Protein AF-A0A6L4ZBG7-F1 (afdb_monomer_lite)

Radius of gyration: 35.35 Å; chains: 1; bounding box: 65×70×103 Å

Secondary structure (DSSP, 8-state):
-PPPSS--GGGTHHHHHHHHHHTTTT-----SSPEEEEE--PPBTTS---HHHHHHHHHHHHHHHHHHHTT-EEEEE-EEB--HHHHHHHHHHHHHHTT--GGGS-HHHHHHHHHHHHHHHHHHHHHHHHHTT----GGG-EETTSHHHHHHHHHHHHHHHHTT---------EEETTTTEEE-GGG---------------PPPPTTSPPP-----SS--S-HHHHHHHHHHHHHHHHS--HHHHHHHHHHTTTTTSS-EEEEEEETTEEEEEEEGGGTEEEEEES-----HHHHHHHHHHHHHHHHTT-EEEEEEHHHHHH-HHHHHHHHHHHHHTSPPTT-

Sequence (344 aa):
MEIPSKYNPAEVEDKWYKYWMENKYFHSTPDEREPYTIVIPPPNVTGVLHMGHMLNNTIQDILVRRARMTGKNACWVPGTDHASIATEAKVVDKLRKAGIDKYDLSREDFLKHVWEWTDKHGGIILEQLKKLGASCDWDRTAFTMDEPRSKSVIKVFVDLYTKGLVYRGVRMVNWDPAAKTALSDEEVVYREVKSKLYYLKYKLAPSDSPEGEEKKPRYQTARKSEYELLKKNAKELRRFSTEAESALWEMLRSNKLGEKFRRQHILNNIIVDFVCLSKSLVIEVDGGYHNKPEIQELDNLKTNILNELGYKVIRVTNDEVLANTDGVIETIKGALLNSPPPGE

Foldseek 3Di:
DDDDPDDDCVVPLVVVLVVCVVVVVLAFDDDDFAADEDEQPAAELQAADDPVSLVSQVVVQVVQVVCVVVGHRRAYAYEHELNPPSLLVSLQVVCVVVVHHPVVDDPVRSVVSSVVSSVVSRVNHVVVCSSSVRSHNVVRYDYCPDDVNVVVVVVVVVVCVVVVNDDDDDDDFDADPVSRDTDDPVVDDDDDDDDDDDDDDDDDDDPPPPPPDPVPPPDDFEPPVLCVVCVVVLVVCVVDPDPLLVLLCVVQCVCPLVFHKDAQDDGYNDTAGIDGQFQLEGEHEDADPPPDVVVVVVVVVVCVVSVVQQHDYDYDYSCCSVVPVPVVVVVVSVSSVVGDGPPD

Structure (mmCIF, N/CA/C/O backbone):
data_AF-A0A6L4ZBG7-F1
#
_entry.id   AF-A0A6L4ZBG7-F1
#
loop_
_atom_site.group_PDB
_atom_site.id
_atom_site.type_symbol
_atom_site.label_atom_id
_atom_site.label_alt_id
_atom_site.label_comp_id
_atom_site.label_asym_id
_atom_site.label_entity_id
_atom_site.label_seq_id
_atom_site.pdbx_PDB_ins_code
_atom_site.Cartn_x
_atom_site.Cartn_y
_atom_site.Cartn_z
_atom_site.occupancy
_atom_site.B_iso_or_equiv
_atom_site.auth_seq_id
_atom_site.auth_comp_id
_atom_site.auth_asym_id
_atom_site.auth_atom_id
_atom_site.pdbx_PDB_model_num
ATOM 1 N N . MET A 1 1 ? -27.952 8.825 46.463 1.00 61.47 1 MET A N 1
ATOM 2 C CA . MET A 1 1 ? -26.822 9.361 45.676 1.00 61.47 1 MET A CA 1
ATOM 3 C C . MET A 1 1 ? -27.119 10.820 45.417 1.00 61.47 1 MET A C 1
ATOM 5 O O . MET A 1 1 ? -28.143 11.100 44.809 1.00 61.47 1 MET A O 1
ATOM 9 N N . GLU A 1 2 ? -26.288 11.727 45.921 1.00 72.19 2 GLU A N 1
ATOM 10 C CA . GLU A 1 2 ? -26.329 13.132 45.508 1.00 72.19 2 GLU A CA 1
ATOM 11 C C . GLU A 1 2 ? -25.771 13.225 44.084 1.00 72.19 2 GLU A C 1
ATOM 13 O O . GLU A 1 2 ? -24.681 12.721 43.814 1.00 72.19 2 GLU A O 1
ATOM 18 N N . ILE A 1 3 ? -26.547 13.792 43.160 1.00 83.75 3 ILE A N 1
ATOM 19 C CA . ILE A 1 3 ? -26.134 13.979 41.766 1.00 83.75 3 ILE A CA 1
ATOM 20 C C . ILE A 1 3 ? -25.524 15.384 41.661 1.00 83.75 3 ILE A C 1
ATOM 22 O O . ILE A 1 3 ? -26.230 16.353 41.947 1.00 83.75 3 ILE A O 1
ATOM 26 N N . PRO A 1 4 ? -24.244 15.527 41.267 1.00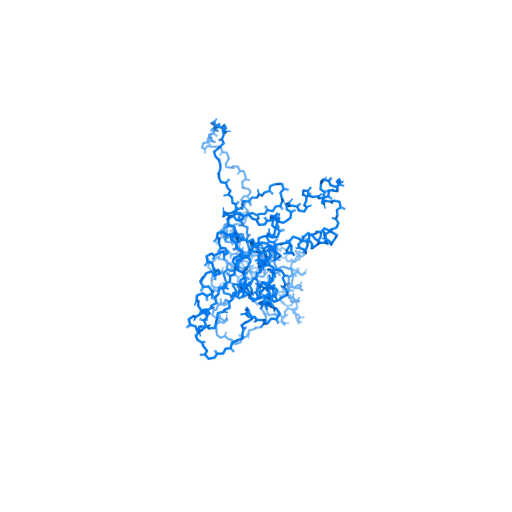 87.38 4 PRO A N 1
ATOM 27 C CA . PRO A 1 4 ? -23.615 16.834 41.106 1.00 87.38 4 PRO A CA 1
ATOM 28 C C . PRO A 1 4 ? -24.376 17.714 40.109 1.00 87.38 4 PRO A C 1
ATOM 30 O O . PRO A 1 4 ? -24.840 17.238 39.075 1.00 87.38 4 PRO A O 1
ATOM 33 N N . SER A 1 5 ? -24.444 19.022 40.370 1.00 91.88 5 SER A N 1
ATOM 34 C CA . SER A 1 5 ? -25.099 19.981 39.465 1.00 91.88 5 SER A CA 1
ATOM 35 C C . SER A 1 5 ? -24.326 20.229 38.162 1.00 91.88 5 SER A C 1
ATOM 37 O O . SER A 1 5 ? -24.885 20.778 37.214 1.00 91.88 5 SER A O 1
ATOM 39 N N . LYS A 1 6 ? -23.049 19.824 38.094 1.00 92.62 6 LYS A N 1
ATOM 40 C CA . LYS A 1 6 ? -22.199 19.903 36.898 1.00 92.62 6 LYS A CA 1
ATOM 41 C C . LYS A 1 6 ? -21.603 18.537 36.581 1.00 92.62 6 LYS A C 1
ATOM 43 O O . LYS A 1 6 ? -21.035 17.888 37.454 1.00 92.62 6 LYS A O 1
ATOM 48 N N . TYR A 1 7 ? -21.701 18.132 35.319 1.00 93.31 7 TYR A N 1
ATOM 49 C CA . TYR A 1 7 ? -21.066 16.918 34.818 1.00 93.31 7 TYR A CA 1
ATOM 50 C C . TYR A 1 7 ? -19.573 17.158 34.561 1.00 93.31 7 TYR A C 1
ATOM 52 O O . TYR A 1 7 ? -19.218 18.114 33.871 1.00 93.31 7 TYR A O 1
ATOM 60 N N . ASN A 1 8 ? -18.714 16.284 35.094 1.00 91.75 8 ASN A N 1
ATOM 61 C CA . ASN A 1 8 ? -17.285 16.253 34.793 1.00 91.75 8 ASN A CA 1
ATOM 62 C C . ASN A 1 8 ? -16.944 14.972 34.000 1.00 91.75 8 ASN A C 1
ATOM 64 O O . ASN A 1 8 ? -16.859 13.899 34.603 1.00 91.75 8 ASN A O 1
ATOM 68 N N . PRO A 1 9 ? -16.738 15.049 32.670 1.00 93.12 9 PRO A N 1
ATOM 69 C CA . PRO A 1 9 ? -16.420 13.876 31.854 1.00 93.12 9 PRO A CA 1
ATOM 70 C C . PRO A 1 9 ? -15.126 13.174 32.285 1.00 93.12 9 PRO A C 1
ATOM 72 O O . PRO A 1 9 ? -15.077 11.946 32.312 1.00 93.12 9 PRO A O 1
ATOM 75 N N . ALA A 1 10 ? -14.112 13.937 32.713 1.00 90.12 10 ALA A N 1
ATOM 76 C CA . ALA A 1 10 ? -12.800 13.404 33.089 1.00 90.12 10 ALA A CA 1
ATOM 77 C C . ALA A 1 10 ? -12.852 12.412 34.267 1.00 90.12 10 ALA A C 1
ATOM 79 O O . ALA A 1 10 ? -12.024 11.511 34.347 1.00 90.12 10 ALA A O 1
ATOM 80 N N . GLU A 1 11 ? -13.837 12.535 35.158 1.00 87.69 11 GLU A N 1
ATOM 81 C CA . GLU A 1 11 ? -14.029 11.611 36.286 1.00 87.69 11 GLU A CA 1
ATOM 82 C C . GLU A 1 11 ? -14.797 10.334 35.898 1.00 87.69 11 GLU A C 1
ATOM 84 O O . GLU A 1 11 ? -14.841 9.364 36.659 1.00 87.69 11 GLU A O 1
ATOM 89 N N . VAL A 1 12 ? -15.431 10.326 34.723 1.00 92.69 12 VAL A N 1
ATOM 90 C CA . VAL A 1 12 ? -16.416 9.316 34.321 1.00 92.69 12 VAL A CA 1
ATOM 91 C C . VAL A 1 12 ? -15.910 8.462 33.160 1.00 92.69 12 VAL A C 1
ATOM 93 O O . VAL A 1 12 ? -16.050 7.240 33.206 1.00 92.69 12 VAL A O 1
ATOM 96 N N . GLU A 1 13 ? -15.297 9.071 32.147 1.00 94.94 13 GLU A N 1
ATOM 97 C CA . GLU A 1 13 ? -14.862 8.403 30.912 1.00 94.94 13 GLU A CA 1
ATOM 98 C C . GLU A 1 13 ? -13.852 7.278 31.178 1.00 94.94 13 GLU A C 1
ATOM 100 O O . GLU A 1 13 ? -14.101 6.127 30.814 1.00 94.94 13 GLU A O 1
ATOM 105 N N . ASP A 1 14 ? -12.758 7.576 31.888 1.00 92.44 14 ASP A N 1
ATOM 106 C CA . ASP A 1 14 ? -11.691 6.599 32.155 1.00 92.44 14 ASP A CA 1
ATOM 107 C C . ASP A 1 14 ? -12.182 5.440 33.027 1.00 92.44 14 ASP A C 1
ATOM 109 O O . ASP A 1 14 ? -11.824 4.280 32.803 1.00 92.44 14 ASP A O 1
ATOM 113 N N . LYS A 1 15 ? -13.062 5.740 33.989 1.00 94.75 15 LYS A N 1
ATOM 114 C CA . LYS A 1 15 ? -13.693 4.739 34.852 1.00 94.75 15 LYS A CA 1
ATOM 115 C C . LYS A 1 15 ? -14.511 3.740 34.032 1.00 94.75 15 LYS A C 1
ATOM 117 O O . LYS A 1 15 ? -14.342 2.532 34.201 1.00 94.75 15 LYS A O 1
ATOM 122 N N . TRP A 1 16 ? -15.409 4.223 33.170 1.00 95.31 16 TRP A N 1
ATOM 123 C CA . TRP A 1 16 ? -16.275 3.347 32.375 1.00 95.31 16 TRP A CA 1
ATOM 124 C C . TRP A 1 16 ? -15.506 2.580 31.317 1.00 95.31 16 TRP A C 1
ATOM 126 O O . TRP A 1 16 ? -15.761 1.391 31.133 1.00 95.31 16 TRP A O 1
ATOM 136 N N . TYR A 1 17 ? -14.549 3.228 30.657 1.00 95.75 17 TYR A N 1
ATOM 137 C CA . TYR A 1 17 ? -13.766 2.560 29.633 1.00 95.75 17 TYR A CA 1
ATOM 138 C C . TYR A 1 17 ? -12.944 1.411 30.220 1.00 95.75 17 TYR A C 1
ATOM 140 O O . TYR A 1 17 ? -12.985 0.295 29.701 1.00 95.75 17 TYR A O 1
ATOM 148 N N . LYS A 1 18 ? -12.288 1.644 31.365 1.00 95.38 18 LYS A N 1
ATOM 149 C CA . LYS A 1 18 ? -11.593 0.593 32.115 1.00 95.38 18 LYS A CA 1
ATOM 150 C C . LYS A 1 18 ? -12.535 -0.557 32.484 1.00 95.38 18 LYS A C 1
ATOM 152 O O . LYS A 1 18 ? -12.211 -1.709 32.215 1.00 95.38 18 LYS A O 1
ATOM 157 N N . TYR A 1 19 ? -13.722 -0.248 33.007 1.00 96.94 19 TYR A N 1
ATOM 158 C CA . TYR A 1 19 ? -14.730 -1.257 33.340 1.00 96.94 19 TYR A CA 1
ATOM 159 C C . TYR A 1 19 ? -15.157 -2.095 32.119 1.00 96.94 19 TYR A C 1
ATOM 161 O O . TYR A 1 19 ? -15.221 -3.321 32.209 1.00 96.94 19 TYR A O 1
ATOM 169 N N . TRP A 1 20 ? -15.411 -1.477 30.961 1.00 96.56 20 TRP A N 1
ATOM 170 C CA . TRP A 1 20 ? -15.787 -2.203 29.740 1.00 96.56 20 TRP A CA 1
ATOM 171 C C . TRP A 1 20 ? -14.677 -3.126 29.230 1.00 96.56 20 TRP A C 1
ATOM 173 O O . TRP A 1 20 ? -14.966 -4.236 28.778 1.00 96.56 20 TRP A O 1
ATOM 183 N N . MET A 1 21 ? -13.421 -2.684 29.330 1.00 95.06 21 MET A N 1
ATOM 184 C CA . MET A 1 21 ? -12.246 -3.472 28.955 1.00 95.06 21 MET A CA 1
ATOM 185 C C . MET A 1 21 ? -12.039 -4.670 29.889 1.00 95.06 21 MET A C 1
ATOM 187 O O . MET A 1 21 ? -11.879 -5.791 29.412 1.00 95.06 21 MET A O 1
ATOM 191 N N . GLU A 1 22 ? -12.100 -4.458 31.208 1.00 96.38 22 GLU A N 1
ATOM 192 C CA . GLU A 1 22 ? -11.943 -5.517 32.218 1.00 96.38 22 GLU A CA 1
ATOM 193 C C . GLU A 1 22 ? -13.015 -6.608 32.086 1.00 96.38 22 GLU A C 1
ATOM 195 O O . GLU A 1 22 ? -12.721 -7.791 32.240 1.00 96.38 22 GLU A O 1
ATOM 200 N N . ASN A 1 23 ? -14.244 -6.222 31.730 1.00 96.75 23 ASN A N 1
ATOM 201 C CA . ASN A 1 23 ? -15.360 -7.149 31.520 1.00 96.75 23 ASN A CA 1
ATOM 202 C C . ASN A 1 23 ? -15.466 -7.664 30.072 1.00 96.75 23 ASN A C 1
ATOM 204 O O . ASN A 1 23 ? -16.426 -8.357 29.738 1.00 96.75 23 ASN A O 1
ATOM 208 N N . LYS A 1 24 ? -14.501 -7.332 29.201 1.00 95.25 24 LYS A N 1
ATOM 209 C CA . LYS A 1 24 ? -14.435 -7.772 27.797 1.00 95.25 24 LYS A CA 1
ATOM 210 C C . LYS A 1 24 ? -15.707 -7.502 26.980 1.00 95.25 24 LYS A C 1
ATOM 212 O O . LYS A 1 24 ? -16.043 -8.264 26.078 1.00 95.25 24 LYS A O 1
ATOM 217 N N . TYR A 1 25 ? -16.403 -6.393 27.225 1.00 94.88 25 TYR A N 1
ATOM 218 C CA . TYR A 1 25 ? -17.669 -6.088 26.535 1.00 94.88 25 TYR A CA 1
ATOM 219 C C . TYR A 1 25 ? -17.537 -5.821 25.032 1.00 94.88 25 TYR A C 1
ATOM 221 O O . TYR A 1 25 ? -18.538 -5.822 24.312 1.00 94.88 25 TYR A O 1
ATOM 229 N N . PHE A 1 26 ? -16.323 -5.567 24.550 1.00 96.00 26 PHE A N 1
ATOM 230 C CA . PHE A 1 26 ? -16.063 -5.338 23.129 1.00 96.00 26 PHE A CA 1
ATOM 231 C C . PHE A 1 26 ? -15.621 -6.596 22.381 1.00 96.00 26 PHE A C 1
ATOM 233 O O . PHE A 1 26 ? -15.619 -6.593 21.152 1.00 96.00 26 PHE A O 1
ATOM 240 N N . HIS A 1 27 ? -15.283 -7.658 23.112 1.00 95.38 27 HIS A N 1
ATOM 241 C CA . HIS A 1 27 ? -14.838 -8.920 22.544 1.00 95.38 27 HIS A CA 1
ATOM 242 C C . HIS A 1 27 ? -15.982 -9.607 21.789 1.00 95.38 27 HIS A C 1
ATOM 244 O O . HIS A 1 27 ? -17.107 -9.697 22.289 1.00 95.38 27 HIS A O 1
ATOM 250 N N . SER A 1 28 ? -15.685 -10.116 20.594 1.00 94.56 28 SER A N 1
ATOM 251 C CA . SER A 1 28 ? -16.635 -10.871 19.776 1.00 94.56 28 SER A CA 1
ATOM 252 C C . SER A 1 28 ? -16.072 -12.246 19.413 1.00 94.56 28 SER A C 1
ATOM 254 O O . SER A 1 28 ? -15.003 -12.381 18.805 1.00 94.56 28 SER A O 1
ATOM 256 N N . THR A 1 29 ? -16.836 -13.285 19.745 1.00 94.88 29 THR A N 1
ATOM 257 C CA . THR A 1 29 ? -16.625 -14.668 19.300 1.00 94.88 29 THR A CA 1
ATOM 258 C C . THR A 1 29 ? -17.727 -15.066 18.333 1.00 94.88 29 THR A C 1
ATOM 260 O O . THR A 1 29 ? -18.886 -14.792 18.644 1.00 94.88 29 THR A O 1
ATOM 263 N N . PRO A 1 30 ? -17.413 -15.718 17.197 1.00 94.75 30 PRO A N 1
ATOM 264 C CA . PRO A 1 30 ? -18.431 -16.263 16.303 1.00 94.75 30 PRO A CA 1
ATOM 265 C C . PRO A 1 30 ? -19.438 -17.143 17.053 1.00 94.75 30 PRO A C 1
ATOM 267 O O . PRO A 1 30 ? -19.037 -17.990 17.851 1.00 94.75 30 PRO A O 1
ATOM 270 N N . ASP A 1 31 ? -20.727 -16.915 16.808 1.00 95.56 31 ASP A N 1
ATOM 271 C CA . ASP A 1 31 ? -21.850 -17.638 17.410 1.00 95.56 31 ASP A CA 1
ATOM 272 C C . ASP A 1 31 ? -23.101 -17.568 16.510 1.00 95.56 31 ASP A C 1
ATOM 274 O O . ASP A 1 31 ? -23.024 -17.094 15.379 1.00 95.56 31 ASP A O 1
ATOM 278 N N . GLU A 1 32 ? -24.244 -18.044 17.015 1.00 97.12 32 GLU A N 1
ATOM 279 C CA . GLU A 1 32 ? -25.516 -18.155 16.278 1.00 97.12 32 GLU A CA 1
ATOM 280 C C . GLU A 1 32 ? -26.216 -16.811 16.000 1.00 97.12 32 GLU A C 1
ATOM 282 O O . GLU A 1 32 ? -27.212 -16.764 15.275 1.00 97.12 32 GLU A O 1
ATOM 287 N N . ARG A 1 33 ? -25.759 -15.702 16.600 1.00 97.56 33 ARG A N 1
ATOM 288 C CA . ARG A 1 33 ? -26.369 -14.384 16.364 1.00 97.56 33 ARG A CA 1
ATOM 289 C C . ARG A 1 33 ? -25.985 -13.880 14.974 1.00 97.56 33 ARG A C 1
ATOM 291 O O . ARG A 1 33 ? -24.915 -14.183 14.454 1.00 97.56 33 ARG A O 1
ATOM 298 N N . GLU A 1 34 ? -26.822 -13.019 14.398 1.00 98.12 34 GLU A N 1
ATOM 299 C CA . GLU A 1 34 ? -26.516 -12.384 13.113 1.00 98.12 34 GLU A CA 1
ATOM 300 C C . GLU A 1 34 ? -25.184 -11.602 13.204 1.00 98.12 34 GLU A C 1
ATOM 302 O O . GLU A 1 34 ? -25.064 -10.717 14.064 1.00 98.12 34 GLU A O 1
ATOM 307 N N . PRO A 1 35 ? -24.178 -11.894 12.356 1.00 97.88 35 PRO A N 1
ATOM 308 C CA . PRO A 1 35 ? -22.890 -11.215 12.406 1.00 97.88 35 PRO A CA 1
ATOM 309 C C . PRO A 1 35 ? -22.999 -9.777 11.890 1.00 97.88 35 PRO A C 1
ATOM 311 O O . PRO A 1 35 ? -23.635 -9.503 10.873 1.00 97.88 35 PRO A O 1
ATOM 314 N N . TYR A 1 36 ? -22.328 -8.849 12.570 1.00 98.06 36 TYR A N 1
ATOM 315 C CA . TYR A 1 36 ? -22.199 -7.463 12.132 1.00 98.06 36 TYR A CA 1
ATOM 316 C C . TYR A 1 36 ? -20.761 -6.996 12.327 1.00 98.06 36 TYR A C 1
ATOM 318 O O . TYR A 1 36 ? -20.347 -6.686 13.443 1.00 98.06 36 TYR A O 1
ATOM 326 N N . THR A 1 37 ? -19.995 -6.935 11.242 1.00 97.31 37 THR A N 1
ATOM 327 C CA . THR A 1 37 ? -18.566 -6.626 11.317 1.00 97.31 37 THR A CA 1
ATOM 328 C C . THR A 1 37 ? -18.236 -5.341 10.583 1.00 97.31 37 THR A C 1
ATOM 330 O O . THR A 1 37 ? -18.614 -5.165 9.427 1.00 97.31 37 THR A O 1
ATOM 333 N N . ILE A 1 38 ? -17.483 -4.466 11.243 1.00 97.94 38 ILE A N 1
ATOM 334 C CA . ILE A 1 38 ? -16.839 -3.311 10.620 1.00 97.94 38 ILE A CA 1
ATOM 335 C C . ILE A 1 38 ? -15.328 -3.456 10.810 1.00 97.94 38 ILE A C 1
ATOM 337 O O . ILE A 1 38 ? -14.861 -3.869 11.871 1.00 97.94 38 ILE A O 1
ATOM 341 N N . VAL A 1 39 ? -14.557 -3.115 9.782 1.00 96.44 39 VAL A N 1
ATOM 342 C CA . VAL A 1 39 ? -13.099 -2.984 9.870 1.00 96.44 39 VAL A CA 1
ATOM 343 C C . VAL A 1 39 ? -12.783 -1.496 9.870 1.00 96.44 39 VAL A C 1
ATOM 345 O O . VAL A 1 39 ? -13.229 -0.788 8.966 1.00 96.44 39 VAL A O 1
ATOM 348 N N . ILE A 1 40 ? -12.043 -1.020 10.874 1.00 93.94 40 ILE A N 1
ATOM 349 C CA . ILE A 1 40 ? -11.563 0.365 10.875 1.00 93.94 40 ILE A CA 1
ATOM 350 C C . ILE A 1 40 ? -10.674 0.561 9.644 1.00 93.94 40 ILE A C 1
ATOM 352 O O . ILE A 1 40 ? -9.760 -0.243 9.451 1.00 93.94 40 ILE A O 1
ATOM 356 N N . PRO A 1 41 ? -10.883 1.619 8.835 1.00 93.69 41 PRO A N 1
ATOM 357 C CA . PRO A 1 41 ? -9.899 2.056 7.852 1.00 93.69 41 PRO A CA 1
ATOM 358 C C . PRO A 1 41 ? -8.585 2.335 8.593 1.00 93.69 41 PRO A C 1
ATOM 360 O O . PRO A 1 41 ? -8.537 3.296 9.368 1.00 93.69 41 PRO A O 1
ATOM 363 N N . PRO A 1 42 ? -7.562 1.476 8.452 1.00 92.19 42 PRO A N 1
ATOM 364 C CA . PRO A 1 42 ? -6.439 1.471 9.375 1.00 92.19 42 PRO A CA 1
ATOM 365 C C . PRO A 1 42 ? -5.672 2.796 9.253 1.00 92.19 42 PRO A C 1
ATOM 367 O O . PRO A 1 42 ? -5.168 3.100 8.173 1.00 92.19 42 PRO A O 1
ATOM 370 N N . PRO A 1 43 ? -5.585 3.621 10.313 1.00 92.69 43 PRO A N 1
ATOM 371 C CA . PRO A 1 43 ? -4.817 4.858 10.271 1.00 92.69 43 PRO A CA 1
ATOM 372 C C . PRO A 1 43 ? -3.332 4.593 10.007 1.00 92.69 43 PRO A C 1
ATOM 374 O O . PRO A 1 43 ? -2.726 3.681 10.577 1.00 92.69 43 PRO A O 1
ATOM 377 N N . ASN A 1 44 ? -2.736 5.454 9.185 1.00 92.44 44 ASN A N 1
ATOM 378 C CA . ASN A 1 44 ? -1.316 5.418 8.854 1.00 92.44 44 ASN A CA 1
ATOM 379 C C . ASN A 1 44 ? -0.458 5.724 10.090 1.00 92.44 44 ASN A C 1
ATOM 381 O O . ASN A 1 44 ? -0.696 6.730 10.765 1.00 92.44 44 ASN A O 1
ATOM 385 N N . VAL A 1 45 ? 0.614 4.960 10.325 1.00 88.38 45 VAL A N 1
ATOM 386 C CA . VAL A 1 45 ? 1.581 5.158 11.432 1.00 88.38 45 VAL A CA 1
ATOM 387 C C . VAL A 1 45 ? 2.497 6.382 11.242 1.00 88.38 45 VAL A C 1
ATOM 389 O O . VAL A 1 45 ? 3.689 6.363 11.526 1.00 88.38 45 VAL A O 1
ATOM 392 N N . THR A 1 46 ? 1.954 7.497 10.760 1.00 81.12 46 THR A N 1
ATOM 393 C CA . THR A 1 46 ? 2.700 8.708 10.372 1.00 81.12 46 THR A CA 1
ATOM 394 C C . THR A 1 46 ? 2.641 9.825 11.416 1.00 81.12 46 THR A C 1
ATOM 396 O O . THR A 1 46 ? 3.267 10.874 11.228 1.00 81.12 46 THR A O 1
ATOM 399 N N . GLY A 1 47 ? 1.903 9.632 12.516 1.00 77.06 47 GLY A N 1
ATOM 400 C CA . GLY A 1 47 ? 1.724 10.654 13.540 1.00 77.06 47 GLY A CA 1
ATOM 401 C C . GLY A 1 47 ? 0.539 10.410 14.471 1.00 77.06 47 GLY A C 1
ATOM 402 O O . GLY A 1 47 ? 0.288 9.288 14.895 1.00 77.06 47 GLY A O 1
ATOM 403 N N . VAL A 1 48 ? -0.134 11.503 14.826 1.00 84.44 48 VAL A N 1
ATOM 404 C CA . VAL A 1 48 ? -1.230 11.580 15.803 1.00 84.44 48 VAL A CA 1
ATOM 405 C C . VAL A 1 48 ? -2.560 11.724 15.056 1.00 84.44 48 VAL A C 1
ATOM 407 O O . VAL A 1 48 ? -2.604 12.361 14.000 1.00 84.44 48 VAL A O 1
ATOM 410 N N . LEU A 1 49 ? -3.650 11.170 15.592 1.00 89.56 49 LEU A N 1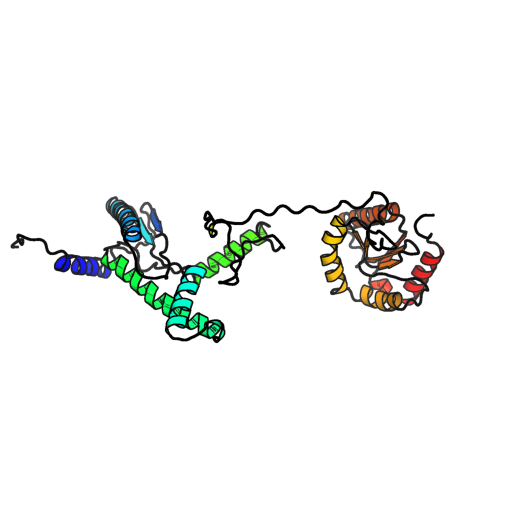
ATOM 411 C CA . LEU A 1 49 ? -4.973 11.305 14.985 1.00 89.56 49 LEU A CA 1
ATOM 412 C C . LEU A 1 49 ? -5.468 12.763 15.010 1.00 89.56 49 LEU A C 1
ATOM 414 O O . LEU A 1 49 ? -5.305 13.485 15.991 1.00 89.56 49 LEU A O 1
ATOM 418 N N . HIS A 1 50 ? -6.123 13.172 13.923 1.00 90.94 50 HIS A N 1
ATOM 419 C CA . HIS A 1 50 ? -6.786 14.475 13.755 1.00 90.94 50 HIS A CA 1
ATOM 420 C C . HIS A 1 50 ? -8.321 14.357 13.689 1.00 90.94 50 HIS A C 1
ATOM 422 O O . HIS A 1 50 ? -8.857 13.260 13.546 1.00 90.94 50 HIS A O 1
ATOM 428 N N . MET A 1 51 ? -9.039 15.488 13.666 1.00 93.00 51 MET A N 1
ATOM 429 C CA . MET A 1 51 ? -10.517 15.542 13.679 1.00 93.00 51 MET A CA 1
ATOM 430 C C . MET A 1 51 ? -11.214 14.695 12.604 1.00 93.00 51 MET A C 1
ATOM 432 O O . MET A 1 51 ? -12.239 14.085 12.889 1.00 93.00 51 MET A O 1
ATOM 436 N N . GLY A 1 52 ? -10.646 14.585 11.398 1.00 93.31 52 GLY A N 1
ATOM 437 C CA . GLY A 1 52 ? -11.166 13.665 10.374 1.00 93.31 52 GLY A CA 1
ATOM 438 C C . GLY A 1 52 ? -11.240 12.197 10.830 1.00 93.31 52 GLY A C 1
ATOM 439 O O . GLY A 1 52 ? -12.231 11.522 10.563 1.00 93.31 52 GLY A O 1
ATOM 440 N N . HIS A 1 53 ? -10.251 11.722 11.594 1.00 93.62 53 HIS A N 1
ATOM 441 C CA . HIS A 1 53 ? -10.291 10.386 12.189 1.00 93.62 53 HIS A CA 1
ATOM 442 C C . HIS A 1 53 ? -11.372 10.293 13.265 1.00 93.62 53 HIS A C 1
ATOM 444 O O . HIS A 1 53 ? -12.046 9.273 13.349 1.00 93.62 53 HIS A O 1
ATOM 450 N N . MET A 1 54 ? -11.563 11.343 14.070 1.00 93.06 54 MET A N 1
ATOM 451 C CA . MET A 1 54 ? -12.598 11.354 15.110 1.00 93.06 54 MET A CA 1
ATOM 452 C C . MET A 1 54 ? -13.982 11.189 14.480 1.00 93.06 54 MET A C 1
ATOM 454 O O . MET A 1 54 ? -14.713 10.278 14.849 1.00 93.06 54 MET A O 1
ATOM 458 N N . LEU A 1 55 ? -14.291 11.978 13.445 1.00 94.94 55 LEU A N 1
ATOM 459 C CA . LEU A 1 55 ? -15.546 11.867 12.698 1.00 94.94 55 LEU A CA 1
ATOM 460 C C . LEU A 1 55 ? -15.764 10.447 12.150 1.00 94.94 55 LEU A C 1
ATOM 462 O O . LEU A 1 55 ? -16.829 9.861 12.342 1.00 94.94 55 LEU A O 1
ATOM 466 N N . ASN A 1 56 ? -14.750 9.887 11.486 1.00 95.38 56 ASN A N 1
ATOM 467 C CA . ASN A 1 56 ? -14.841 8.569 10.863 1.00 95.38 56 ASN A CA 1
ATOM 468 C C . ASN A 1 56 ? -15.052 7.440 11.892 1.00 95.38 56 ASN A C 1
ATOM 470 O O . ASN A 1 56 ? -15.893 6.565 11.677 1.00 95.38 56 ASN A O 1
ATOM 474 N N . ASN A 1 57 ? -14.331 7.474 13.015 1.00 96.19 57 ASN A N 1
ATOM 475 C CA . ASN A 1 57 ? -14.433 6.452 14.057 1.00 96.19 57 ASN A CA 1
ATOM 476 C C . ASN A 1 57 ? -15.719 6.586 14.882 1.00 96.19 57 ASN A C 1
ATOM 478 O O . ASN A 1 57 ? -16.335 5.573 15.193 1.00 96.19 57 ASN A O 1
ATOM 482 N N . THR A 1 58 ? -16.177 7.804 15.189 1.00 96.25 58 THR A N 1
ATOM 483 C CA . THR A 1 58 ? -17.437 8.017 15.921 1.00 96.25 58 THR A CA 1
ATOM 484 C C . THR A 1 58 ? -18.635 7.443 15.165 1.00 96.25 58 THR A C 1
ATOM 486 O O . THR A 1 58 ? -19.481 6.789 15.771 1.00 96.25 58 THR A O 1
ATOM 489 N N . ILE A 1 59 ? -18.708 7.630 13.841 1.00 97.31 59 ILE A N 1
ATOM 490 C CA . ILE A 1 59 ? -19.800 7.069 13.027 1.00 97.31 59 ILE A CA 1
ATOM 491 C C . ILE A 1 59 ? -19.798 5.538 13.101 1.00 97.31 59 ILE A C 1
ATOM 493 O O . ILE A 1 59 ? -20.844 4.926 13.321 1.00 97.31 59 ILE A O 1
ATOM 497 N N . GLN A 1 60 ? -18.629 4.915 12.954 1.00 98.00 60 GLN A N 1
ATOM 498 C CA . GLN A 1 60 ? -18.498 3.461 13.052 1.00 98.00 60 GLN A CA 1
ATOM 499 C C . GLN A 1 60 ? -18.866 2.943 14.448 1.00 98.00 60 GLN A C 1
ATOM 501 O O . GLN A 1 60 ? -19.619 1.977 14.550 1.00 98.00 60 GLN A O 1
ATOM 506 N N . ASP A 1 61 ? -18.413 3.612 15.512 1.00 97.81 61 ASP A N 1
ATOM 507 C CA . ASP A 1 61 ? -18.712 3.223 16.892 1.00 97.81 61 ASP A CA 1
ATOM 508 C C . ASP A 1 61 ? -20.219 3.265 17.178 1.00 97.81 61 ASP A C 1
ATOM 510 O O . ASP A 1 61 ? -20.766 2.326 17.754 1.00 97.81 61 ASP A O 1
ATOM 514 N N . ILE A 1 62 ? -20.925 4.301 16.706 1.00 98.12 62 ILE A N 1
ATOM 515 C CA . ILE A 1 62 ? -22.390 4.397 16.820 1.00 98.12 62 ILE A CA 1
ATOM 516 C C . ILE A 1 62 ? -23.065 3.192 16.154 1.00 98.12 62 ILE A C 1
ATOM 518 O O . ILE A 1 62 ? -23.961 2.578 16.741 1.00 98.12 62 ILE A O 1
ATOM 522 N N . LEU A 1 63 ? -22.638 2.830 14.941 1.00 98.31 63 LEU A N 1
ATOM 523 C CA . LEU A 1 63 ? -23.204 1.701 14.201 1.00 98.31 63 LEU A CA 1
ATOM 524 C C . LEU A 1 63 ? -22.952 0.366 14.911 1.00 98.31 63 LEU A C 1
ATOM 526 O O . LEU A 1 63 ? -23.873 -0.438 15.050 1.00 98.31 63 LEU A O 1
ATOM 530 N N . VAL A 1 64 ? -21.731 0.149 15.397 1.00 98.06 64 VAL A N 1
ATOM 531 C CA . VAL A 1 64 ? -21.330 -1.069 16.117 1.00 98.06 64 VAL A CA 1
ATOM 532 C C . VAL A 1 64 ? -22.085 -1.191 17.434 1.00 98.06 64 VAL A C 1
ATOM 534 O O . VAL A 1 64 ? -22.645 -2.248 17.730 1.00 98.06 64 VAL A O 1
ATOM 537 N N . ARG A 1 65 ? -22.157 -0.110 18.218 1.00 98.19 65 ARG A N 1
ATOM 538 C CA . ARG A 1 65 ? -22.906 -0.083 19.480 1.00 98.19 65 ARG A CA 1
ATOM 539 C C . ARG A 1 65 ? -24.382 -0.365 19.248 1.00 98.19 65 ARG A C 1
ATOM 541 O O . ARG A 1 65 ? -24.940 -1.210 19.942 1.00 98.19 65 ARG A O 1
ATOM 548 N N . ARG A 1 66 ? -24.999 0.266 18.243 1.00 98.31 66 ARG A N 1
ATOM 549 C CA . ARG A 1 66 ? -26.392 -0.006 17.868 1.00 98.31 66 ARG A CA 1
ATOM 550 C C . ARG A 1 66 ? -26.588 -1.473 17.489 1.00 98.31 66 ARG A C 1
ATOM 552 O O . ARG A 1 66 ? -27.507 -2.092 18.010 1.00 98.31 66 ARG A O 1
ATOM 559 N N . ALA A 1 67 ? -25.726 -2.035 16.640 1.00 98.00 67 ALA A N 1
ATOM 560 C CA . ALA A 1 67 ? -25.808 -3.438 16.237 1.00 98.00 67 ALA A CA 1
ATOM 561 C C . ALA A 1 67 ? -25.738 -4.382 17.450 1.00 98.00 67 ALA A C 1
ATOM 563 O O . ALA A 1 67 ? -26.593 -5.260 17.600 1.00 98.00 67 ALA A O 1
ATOM 564 N N . ARG A 1 68 ? -24.785 -4.133 18.360 1.00 97.00 68 ARG A N 1
ATOM 565 C CA . ARG A 1 68 ? -24.630 -4.873 19.621 1.00 97.00 68 ARG A CA 1
ATOM 566 C C . ARG A 1 68 ? -25.892 -4.780 20.486 1.00 97.00 68 ARG A C 1
ATOM 568 O O . ARG A 1 68 ? -26.368 -5.795 20.983 1.00 97.00 68 ARG A O 1
ATOM 575 N N . MET A 1 69 ? -26.475 -3.585 20.611 1.00 97.12 69 MET A N 1
ATOM 576 C CA . MET A 1 69 ? -27.717 -3.350 21.365 1.00 97.12 69 MET A CA 1
ATOM 577 C C . MET A 1 69 ? -28.951 -3.999 20.727 1.00 97.12 69 MET A C 1
ATOM 579 O O . MET A 1 69 ? -29.883 -4.354 21.438 1.00 97.12 69 MET A O 1
ATOM 583 N N . THR A 1 70 ? -28.965 -4.186 19.405 1.00 97.88 70 THR A N 1
ATOM 584 C CA . THR A 1 70 ? -30.040 -4.899 18.693 1.00 97.88 70 THR A CA 1
ATOM 585 C C . THR A 1 70 ? -29.880 -6.424 18.699 1.00 97.88 70 THR A C 1
ATOM 587 O O . THR A 1 70 ? -30.628 -7.112 18.015 1.00 97.88 70 THR A O 1
ATOM 590 N N . GLY A 1 71 ? -28.911 -6.963 19.448 1.00 96.94 71 GLY A N 1
ATOM 591 C CA . GLY A 1 71 ? -28.702 -8.406 19.593 1.00 96.94 71 GLY A CA 1
ATOM 592 C C . GLY A 1 71 ? -27.809 -9.050 18.529 1.00 96.94 71 GLY A C 1
ATOM 593 O O . GLY A 1 71 ? -27.658 -10.270 18.539 1.00 96.94 71 GLY A O 1
ATOM 594 N N . LYS A 1 72 ? -27.186 -8.269 17.637 1.00 98.19 72 LYS A N 1
ATOM 595 C CA . LYS A 1 72 ? -26.232 -8.793 16.646 1.00 98.19 72 LYS A CA 1
ATOM 596 C C . LYS A 1 72 ? -24.890 -9.132 17.293 1.00 98.19 72 LYS A C 1
ATOM 598 O O . LYS A 1 72 ? -24.487 -8.509 18.281 1.00 98.19 72 LYS A O 1
ATOM 603 N N . ASN A 1 73 ? -24.155 -10.068 16.695 1.00 97.69 73 ASN A N 1
ATOM 604 C CA . ASN A 1 73 ? -22.759 -10.316 17.043 1.00 97.69 73 ASN A CA 1
ATOM 605 C C . ASN A 1 73 ? -21.872 -9.242 16.404 1.00 97.69 73 ASN A C 1
ATOM 607 O O . ASN A 1 73 ? -21.387 -9.387 15.281 1.00 97.69 73 ASN A O 1
ATOM 611 N N . ALA A 1 74 ? -21.743 -8.115 17.103 1.00 97.81 74 ALA A N 1
ATOM 612 C CA . ALA A 1 74 ? -21.028 -6.951 16.608 1.00 97.81 74 ALA A CA 1
ATOM 613 C C . ALA A 1 74 ? -19.515 -7.062 16.856 1.00 97.81 74 ALA A C 1
ATOM 615 O O . ALA A 1 74 ? -19.073 -7.033 18.008 1.00 97.81 74 ALA A O 1
ATOM 616 N N . CYS A 1 75 ? -18.729 -7.110 15.780 1.00 97.69 75 CYS A N 1
ATOM 617 C CA . CYS A 1 75 ? -17.269 -7.089 15.809 1.00 97.69 75 CYS A CA 1
ATOM 618 C C . CYS A 1 75 ? -16.753 -5.816 15.129 1.00 97.69 75 CYS A C 1
ATOM 620 O O . CYS A 1 75 ? -17.098 -5.520 13.986 1.00 97.69 75 CYS A O 1
ATOM 622 N N . TRP A 1 76 ? -15.912 -5.052 15.820 1.00 97.94 76 TRP A N 1
ATOM 623 C CA . TRP A 1 76 ? -15.262 -3.884 15.233 1.00 97.94 76 TRP A CA 1
ATOM 624 C C . TRP A 1 76 ? -13.758 -4.061 15.314 1.00 97.94 76 TRP A C 1
ATOM 626 O O . TRP A 1 76 ? -13.196 -4.028 16.406 1.00 97.94 76 TRP A O 1
ATOM 636 N N . VAL A 1 77 ? -13.134 -4.331 14.169 1.00 96.88 77 VAL A N 1
ATOM 637 C CA . VAL A 1 77 ? -11.732 -4.749 14.089 1.00 96.88 77 VAL A CA 1
ATOM 638 C C . VAL A 1 77 ? -10.834 -3.514 13.988 1.00 96.88 77 VAL A C 1
ATOM 640 O O . VAL A 1 77 ? -10.918 -2.802 12.980 1.00 96.88 77 VAL A O 1
ATOM 643 N N . PRO A 1 78 ? -9.973 -3.251 14.990 1.00 96.06 78 PRO A N 1
ATOM 644 C CA . PRO A 1 78 ? -9.008 -2.168 14.927 1.00 96.06 78 PRO A CA 1
ATOM 645 C C . PRO A 1 78 ? -7.731 -2.601 14.202 1.00 96.06 78 PRO A C 1
ATOM 647 O O . PRO A 1 78 ? -7.372 -3.780 14.153 1.00 96.06 78 PRO A O 1
ATOM 650 N N . GLY A 1 79 ? -6.993 -1.627 13.686 1.00 93.94 79 GLY A N 1
ATOM 651 C CA . GLY A 1 79 ? -5.659 -1.863 13.158 1.00 93.94 79 GLY A CA 1
ATOM 652 C C . GLY A 1 79 ? -4.964 -0.588 12.715 1.00 93.94 79 GLY A C 1
ATOM 653 O O . GLY A 1 79 ? -5.560 0.484 12.746 1.00 93.94 79 GLY A O 1
ATOM 654 N N . THR A 1 80 ? -3.704 -0.704 12.319 1.00 94.31 80 THR A N 1
ATOM 655 C CA . THR A 1 80 ? -2.883 0.403 11.814 1.00 94.31 80 THR A CA 1
ATOM 656 C C . THR A 1 80 ? -2.225 0.029 10.491 1.00 94.31 80 THR A C 1
ATOM 658 O O . THR A 1 80 ? -2.025 -1.150 10.184 1.00 94.31 80 THR A O 1
ATOM 661 N N . ASP A 1 81 ? -1.905 1.041 9.684 1.00 94.62 81 ASP A N 1
ATOM 662 C CA . ASP A 1 81 ? -1.259 0.854 8.389 1.00 94.62 81 ASP A CA 1
ATOM 663 C C . ASP A 1 81 ? 0.191 1.352 8.401 1.00 94.62 81 ASP A C 1
ATOM 665 O O . ASP A 1 81 ? 0.468 2.490 8.784 1.00 94.62 81 ASP A O 1
ATOM 669 N N . HIS A 1 82 ? 1.117 0.507 7.943 1.00 93.62 82 HIS A N 1
ATOM 670 C CA . HIS A 1 82 ? 2.525 0.824 7.726 1.00 93.62 82 HIS A CA 1
ATOM 671 C C . HIS A 1 82 ? 2.743 2.011 6.778 1.00 93.62 82 HIS A C 1
ATOM 673 O O . HIS A 1 82 ? 3.765 2.679 6.899 1.00 93.62 82 HIS A O 1
ATOM 679 N N . ALA A 1 83 ? 1.811 2.283 5.854 1.00 91.00 83 ALA A N 1
ATOM 680 C CA . ALA A 1 83 ? 1.795 3.457 4.977 1.00 91.00 83 ALA A CA 1
ATOM 681 C C . ALA A 1 83 ? 3.102 3.725 4.197 1.00 91.00 83 ALA A C 1
ATOM 683 O O . ALA A 1 83 ? 3.416 4.881 3.908 1.00 91.00 83 ALA A O 1
ATOM 684 N N . SER A 1 84 ? 3.858 2.663 3.883 1.00 88.06 84 SER A N 1
ATOM 685 C CA . SER A 1 84 ? 5.115 2.622 3.115 1.00 88.06 84 SER A CA 1
ATOM 686 C C . SER A 1 84 ? 5.822 3.981 2.940 1.00 88.06 84 SER A C 1
ATOM 688 O O . SER A 1 84 ? 6.539 4.429 3.836 1.00 88.06 84 SER A O 1
ATOM 690 N N . ILE A 1 85 ? 5.586 4.669 1.812 1.00 88.12 85 ILE A N 1
ATOM 691 C CA . ILE A 1 85 ? 6.293 5.897 1.416 1.00 88.12 85 ILE A CA 1
ATOM 692 C C . ILE A 1 85 ? 6.071 7.064 2.390 1.00 88.12 85 ILE A C 1
ATOM 694 O O . ILE A 1 85 ? 6.980 7.858 2.636 1.00 88.12 85 ILE A O 1
ATOM 698 N N . ALA A 1 86 ? 4.884 7.154 2.995 1.00 88.88 86 ALA A N 1
ATOM 699 C CA . ALA A 1 86 ? 4.553 8.210 3.942 1.00 88.88 86 ALA A CA 1
ATOM 700 C C . ALA A 1 86 ? 5.303 8.019 5.267 1.00 88.88 86 ALA A C 1
ATOM 702 O O . ALA A 1 86 ? 5.823 8.987 5.829 1.00 88.88 86 ALA A O 1
ATOM 703 N N . THR A 1 87 ? 5.404 6.779 5.748 1.00 91.25 87 THR A N 1
ATOM 704 C CA . THR A 1 87 ? 6.187 6.448 6.947 1.00 91.25 87 THR A CA 1
ATOM 705 C C . THR A 1 87 ? 7.673 6.635 6.691 1.00 91.25 87 THR A C 1
ATOM 707 O O . THR A 1 87 ? 8.357 7.265 7.497 1.00 91.25 87 THR A O 1
ATOM 710 N N . GLU A 1 88 ? 8.167 6.183 5.537 1.00 91.62 88 GLU A N 1
ATOM 711 C CA . GLU A 1 88 ? 9.555 6.394 5.139 1.00 91.62 88 GLU A CA 1
ATOM 712 C C . GLU A 1 88 ? 9.921 7.884 5.147 1.00 91.62 88 GLU A C 1
ATOM 714 O O . GLU A 1 88 ? 10.907 8.270 5.775 1.00 91.62 88 GLU A O 1
ATOM 719 N N . ALA A 1 89 ? 9.094 8.742 4.542 1.00 90.50 89 ALA A N 1
ATOM 720 C CA . ALA A 1 89 ? 9.327 10.184 4.517 1.00 90.50 89 ALA A CA 1
ATOM 721 C C . ALA A 1 89 ? 9.407 10.798 5.929 1.00 90.50 89 ALA A C 1
ATOM 723 O O . ALA A 1 89 ? 10.257 11.655 6.183 1.00 90.50 89 ALA A O 1
ATOM 724 N N . LYS A 1 90 ? 8.560 10.349 6.868 1.00 91.50 90 LYS A N 1
ATOM 725 C CA . LYS A 1 90 ? 8.586 10.809 8.269 1.00 91.50 90 LYS A CA 1
ATOM 726 C C . LYS A 1 90 ? 9.840 10.354 9.011 1.00 91.50 90 LYS A C 1
ATOM 728 O O . LYS A 1 90 ? 10.442 11.153 9.730 1.00 91.50 90 LYS A O 1
ATOM 733 N N . VAL A 1 91 ? 10.251 9.101 8.825 1.00 92.88 91 VAL A N 1
ATOM 734 C CA . VAL A 1 91 ? 11.462 8.552 9.450 1.00 92.88 91 VAL A CA 1
ATOM 735 C C . VAL A 1 91 ? 12.708 9.240 8.894 1.00 92.88 91 VAL A C 1
ATOM 737 O O . VAL A 1 91 ? 13.569 9.644 9.671 1.00 92.88 91 VAL A O 1
ATOM 740 N N . VAL A 1 92 ? 12.778 9.466 7.580 1.00 92.44 92 VAL A N 1
ATOM 741 C CA . VAL A 1 92 ? 13.879 10.204 6.940 1.00 92.44 92 VAL A CA 1
ATOM 742 C C . VAL A 1 92 ? 13.963 11.642 7.448 1.00 92.44 92 VAL A C 1
ATOM 744 O O . VAL A 1 92 ? 15.056 12.112 7.755 1.00 92.44 92 VAL A O 1
ATOM 747 N N . ASP A 1 93 ? 12.834 12.341 7.593 1.00 92.69 93 ASP A N 1
ATOM 748 C CA . ASP A 1 93 ? 12.813 13.694 8.166 1.00 92.69 93 ASP A CA 1
ATOM 749 C C . ASP A 1 93 ? 13.285 13.709 9.632 1.00 92.69 93 ASP A C 1
ATOM 751 O O . ASP A 1 93 ? 14.065 14.579 10.026 1.00 92.69 93 ASP A O 1
ATOM 755 N N . LYS A 1 94 ? 12.880 12.715 10.438 1.00 93.19 94 LYS A N 1
ATOM 756 C CA . LYS A 1 94 ? 13.364 12.544 11.819 1.00 93.19 94 LYS A CA 1
ATOM 757 C C . LYS A 1 94 ? 14.875 12.302 11.867 1.00 93.19 94 LYS A C 1
ATOM 759 O O . LYS A 1 94 ? 15.552 12.946 12.664 1.00 93.19 94 LYS A O 1
ATOM 764 N N . LEU A 1 95 ? 15.398 11.397 11.038 1.00 93.94 95 LEU A N 1
ATOM 765 C CA . LEU A 1 95 ? 16.832 11.090 10.977 1.00 93.94 95 LEU A CA 1
ATOM 766 C C . LEU A 1 95 ? 17.639 12.312 10.536 1.00 93.94 95 LEU A C 1
ATOM 768 O O . LEU A 1 95 ? 18.611 12.672 11.197 1.00 93.94 95 LEU A O 1
ATOM 772 N N . ARG A 1 96 ? 17.163 13.037 9.517 1.00 93.38 96 ARG A N 1
ATOM 773 C CA . ARG A 1 96 ? 17.790 14.279 9.053 1.00 93.38 96 ARG A CA 1
ATOM 774 C C . ARG A 1 96 ? 17.866 15.333 10.159 1.00 93.38 96 ARG A C 1
ATOM 776 O O . ARG A 1 96 ? 18.894 15.984 10.304 1.00 93.38 96 ARG A O 1
ATOM 783 N N . LYS A 1 97 ? 16.812 15.484 10.973 1.00 94.06 97 LYS A N 1
ATOM 784 C CA . LYS A 1 97 ? 16.808 16.380 12.150 1.00 94.06 97 LYS A CA 1
ATOM 785 C C . LYS A 1 97 ? 17.793 15.952 13.239 1.00 94.06 97 LYS A C 1
ATOM 787 O O . LYS A 1 97 ? 18.262 16.803 13.985 1.00 94.06 97 LYS A O 1
ATOM 792 N N . ALA A 1 98 ? 18.107 14.662 13.321 1.00 92.50 98 ALA A N 1
ATOM 793 C CA . ALA A 1 98 ? 19.151 14.122 14.187 1.00 92.50 98 ALA A CA 1
ATOM 794 C C . ALA A 1 98 ? 20.556 14.174 13.548 1.00 92.50 98 ALA A C 1
ATOM 796 O O . ALA A 1 98 ? 21.513 13.713 14.161 1.00 92.50 98 ALA A O 1
ATOM 797 N N . GLY A 1 99 ? 20.689 14.728 12.336 1.00 93.81 99 GLY A N 1
ATOM 798 C CA . GLY A 1 99 ? 21.957 14.826 11.611 1.00 93.81 99 GLY A CA 1
ATOM 799 C C . GLY A 1 99 ? 22.398 13.535 10.916 1.00 93.81 99 GLY A C 1
ATOM 800 O O . GLY A 1 99 ? 23.559 13.432 10.540 1.00 93.81 99 GLY A O 1
ATOM 801 N N . ILE A 1 100 ? 21.501 12.560 10.749 1.00 93.38 100 ILE A N 1
ATOM 802 C CA . ILE A 1 100 ? 21.788 11.264 10.122 1.00 93.38 100 ILE A CA 1
ATOM 803 C C . ILE A 1 100 ? 21.191 11.249 8.710 1.00 93.38 100 ILE A C 1
ATOM 805 O O . ILE A 1 100 ? 19.987 11.476 8.547 1.00 93.38 100 ILE A O 1
ATOM 809 N N . ASP A 1 101 ? 22.005 10.956 7.692 1.00 90.50 101 ASP A N 1
ATOM 810 C CA . ASP A 1 101 ? 21.497 10.668 6.350 1.00 90.50 101 ASP A CA 1
ATOM 811 C C . ASP A 1 101 ? 21.060 9.197 6.257 1.00 90.50 101 ASP A C 1
ATOM 813 O O . ASP A 1 101 ? 21.751 8.283 6.706 1.00 90.50 101 ASP A O 1
ATOM 817 N N . LYS A 1 102 ? 19.900 8.948 5.638 1.00 88.38 102 LYS A N 1
ATOM 818 C CA . LYS A 1 102 ? 19.406 7.595 5.356 1.00 88.38 102 LYS A CA 1
ATOM 819 C C . LYS A 1 102 ? 20.420 6.798 4.534 1.00 88.38 102 LYS A C 1
ATOM 821 O O . LYS A 1 102 ? 20.515 5.588 4.713 1.00 88.38 102 LYS A O 1
ATOM 826 N N . TYR A 1 103 ? 21.122 7.452 3.609 1.00 88.12 103 TYR A N 1
ATOM 827 C CA . TYR A 1 103 ? 22.048 6.774 2.700 1.00 88.12 103 TYR A CA 1
ATOM 828 C C . TYR A 1 103 ? 23.338 6.299 3.378 1.00 88.12 103 TYR A C 1
ATOM 830 O O . TYR A 1 103 ? 24.023 5.451 2.812 1.00 88.12 103 TYR A O 1
ATOM 838 N N . ASP A 1 104 ? 23.619 6.782 4.590 1.00 92.44 104 ASP A N 1
ATOM 839 C CA . ASP A 1 104 ? 24.743 6.317 5.406 1.00 92.44 104 ASP A CA 1
ATOM 840 C C . ASP A 1 104 ? 24.393 5.051 6.208 1.00 92.44 104 ASP A C 1
ATOM 842 O O . ASP A 1 104 ? 25.272 4.405 6.779 1.00 92.44 104 ASP A O 1
ATOM 846 N N . LEU A 1 105 ? 23.109 4.676 6.255 1.00 93.25 105 LEU A N 1
ATOM 847 C CA . LEU A 1 105 ? 22.624 3.510 6.986 1.00 93.25 105 LEU A CA 1
ATOM 848 C C . LEU A 1 105 ? 22.514 2.283 6.081 1.00 93.25 105 LEU A C 1
ATOM 850 O O . LEU A 1 105 ? 22.114 2.353 4.916 1.00 93.25 105 LEU A O 1
ATOM 854 N N . SER A 1 106 ? 22.777 1.113 6.663 1.00 95.75 106 SER A N 1
ATOM 855 C CA . SER A 1 106 ? 22.401 -0.150 6.036 1.00 95.75 106 SER A CA 1
ATOM 856 C C . SER A 1 106 ? 20.873 -0.275 5.959 1.00 95.75 106 SER A C 1
ATOM 858 O O . SER A 1 106 ? 20.128 0.352 6.720 1.00 95.75 106 SER A O 1
ATOM 860 N N . ARG A 1 107 ? 20.373 -1.134 5.060 1.00 93.75 107 ARG A N 1
ATOM 861 C CA . ARG A 1 107 ? 18.932 -1.425 4.980 1.00 93.75 107 ARG A CA 1
ATOM 862 C C . ARG A 1 107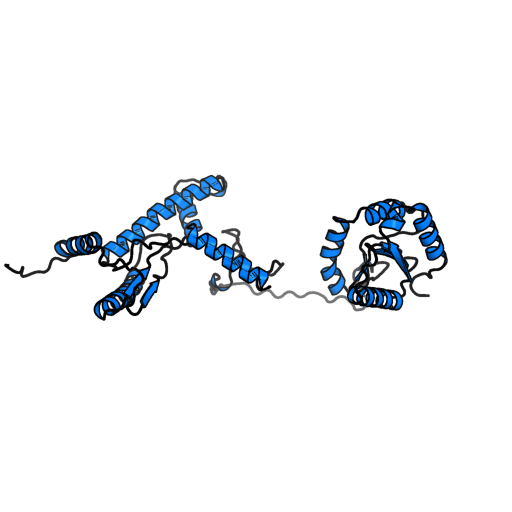 ? 18.388 -1.941 6.313 1.00 93.75 107 ARG A C 1
ATOM 864 O O . ARG A 1 107 ? 17.286 -1.565 6.699 1.00 93.75 107 ARG A O 1
ATOM 871 N N . GLU A 1 108 ? 19.135 -2.807 6.989 1.00 95.81 108 GLU A N 1
ATOM 872 C CA . GLU A 1 108 ? 18.719 -3.400 8.261 1.00 95.81 108 GLU A CA 1
ATOM 873 C C . GLU A 1 108 ? 18.634 -2.347 9.364 1.00 95.81 108 GLU A C 1
ATOM 875 O O . GLU A 1 108 ? 17.641 -2.300 10.087 1.00 95.81 108 GLU A O 1
ATOM 880 N N . ASP A 1 109 ? 19.619 -1.453 9.448 1.00 95.50 109 ASP A N 1
ATOM 881 C CA . ASP A 1 109 ? 19.626 -0.390 10.454 1.00 95.50 109 ASP A CA 1
ATOM 882 C C . ASP A 1 109 ? 18.536 0.648 10.192 1.00 95.50 109 ASP A C 1
ATOM 884 O O . ASP A 1 109 ? 17.835 1.062 11.116 1.00 95.50 109 ASP A O 1
ATOM 888 N N . PHE A 1 110 ? 18.306 1.001 8.926 1.00 94.75 110 PHE A N 1
ATOM 889 C CA . PHE A 1 110 ? 17.181 1.857 8.570 1.00 94.75 110 PHE A CA 1
ATOM 890 C C . PHE A 1 110 ? 15.837 1.225 8.964 1.00 94.75 110 PHE A C 1
ATOM 892 O O . PHE A 1 110 ? 14.982 1.898 9.540 1.00 94.75 110 PHE A O 1
ATOM 899 N N . LEU A 1 111 ? 15.650 -0.075 8.707 1.00 94.19 111 LEU A N 1
ATOM 900 C CA . LEU A 1 111 ? 14.421 -0.781 9.077 1.00 94.19 111 LEU A CA 1
ATOM 901 C C . LEU A 1 111 ? 14.194 -0.813 10.593 1.00 94.19 111 LEU A C 1
ATOM 903 O O . LEU A 1 111 ? 13.043 -0.704 11.010 1.00 94.19 111 LEU A O 1
ATOM 907 N N . LYS A 1 112 ? 15.248 -0.894 11.419 1.00 95.19 112 LYS A N 1
ATOM 908 C CA . LYS A 1 112 ? 15.112 -0.777 12.885 1.00 95.19 112 LYS A CA 1
ATOM 909 C C . LYS A 1 112 ? 14.476 0.558 13.270 1.00 95.19 112 LYS A C 1
ATOM 911 O O . LYS A 1 112 ? 13.490 0.570 13.998 1.00 95.19 112 LYS A O 1
ATOM 916 N N . HIS A 1 113 ? 14.951 1.668 12.705 1.00 93.94 113 HIS A N 1
ATOM 917 C CA . HIS A 1 113 ? 14.361 2.986 12.961 1.00 93.94 113 HIS A CA 1
ATOM 918 C C . HIS A 1 113 ? 12.911 3.114 12.478 1.00 93.94 113 HIS A C 1
ATOM 920 O O . HIS A 1 113 ? 12.111 3.813 13.107 1.00 93.94 113 HIS A O 1
ATOM 926 N N . VAL A 1 114 ? 12.557 2.448 11.375 1.00 93.31 114 VAL A N 1
ATOM 927 C CA . VAL A 1 114 ? 11.173 2.404 10.878 1.00 93.31 114 VAL A CA 1
ATOM 928 C C . VAL A 1 114 ? 10.269 1.623 11.834 1.00 93.31 114 VAL A C 1
ATOM 930 O O . VAL A 1 114 ? 9.162 2.081 12.126 1.00 93.31 114 VAL A O 1
ATOM 933 N N . TRP A 1 115 ? 10.728 0.489 12.364 1.00 93.81 115 TRP A N 1
ATOM 934 C CA . TRP A 1 115 ? 9.979 -0.284 13.359 1.00 93.81 115 TRP A CA 1
ATOM 935 C C . TRP A 1 115 ? 9.839 0.464 14.685 1.00 93.81 115 TRP A C 1
ATOM 937 O O . TRP A 1 115 ? 8.725 0.602 15.175 1.00 93.81 115 TRP A O 1
ATOM 947 N N . GLU A 1 116 ? 10.908 1.082 15.194 1.00 92.50 116 GLU A N 1
ATOM 948 C CA . GLU A 1 116 ? 10.847 1.940 16.389 1.00 92.50 116 GLU A CA 1
ATOM 949 C C . GLU A 1 116 ? 9.820 3.073 16.240 1.00 92.50 116 GLU A C 1
ATOM 951 O O . GLU A 1 116 ? 9.094 3.416 17.177 1.00 92.50 116 GLU A O 1
ATOM 956 N N . TRP A 1 117 ? 9.764 3.687 15.054 1.00 92.19 117 TRP A N 1
ATOM 957 C CA . TRP A 1 117 ? 8.760 4.698 14.740 1.00 92.19 117 TRP A CA 1
ATOM 958 C C . TRP A 1 117 ? 7.350 4.099 14.732 1.00 92.19 117 TRP A C 1
ATOM 960 O O . TRP A 1 117 ? 6.440 4.664 15.340 1.00 92.19 117 TRP A O 1
ATOM 970 N N . THR A 1 118 ? 7.181 2.961 14.061 1.00 90.75 118 THR A N 1
ATOM 971 C CA . THR A 1 118 ? 5.906 2.249 13.924 1.00 90.75 118 THR A CA 1
ATOM 972 C C . THR A 1 118 ? 5.341 1.852 15.283 1.00 90.75 118 THR A C 1
ATOM 974 O O . THR A 1 118 ? 4.182 2.151 15.557 1.00 90.75 118 THR A O 1
ATOM 977 N N . ASP A 1 119 ? 6.157 1.274 16.162 1.00 89.94 119 ASP A N 1
ATOM 978 C CA . ASP A 1 119 ? 5.734 0.832 17.493 1.00 89.94 119 ASP A CA 1
ATOM 979 C C . ASP A 1 119 ? 5.312 2.022 18.358 1.00 89.94 119 ASP A C 1
ATOM 981 O O . ASP A 1 119 ? 4.249 2.019 18.986 1.00 89.94 119 ASP A O 1
ATOM 985 N N . LYS A 1 120 ? 6.106 3.100 18.328 1.00 89.00 120 LYS A N 1
ATOM 986 C CA . LYS A 1 120 ? 5.810 4.321 19.082 1.00 89.00 120 LYS A CA 1
ATOM 987 C C . LYS A 1 120 ? 4.519 4.989 18.606 1.00 89.00 120 LYS A C 1
ATOM 989 O O . LYS A 1 120 ? 3.667 5.333 19.422 1.00 89.00 120 LYS A O 1
ATOM 994 N N . HIS A 1 121 ? 4.383 5.224 17.302 1.00 88.00 121 HIS A N 1
ATOM 995 C CA . HIS A 1 121 ? 3.244 5.962 16.753 1.00 88.00 121 HIS A CA 1
ATOM 996 C C . HIS A 1 121 ? 1.980 5.104 16.655 1.00 88.00 121 HIS A C 1
ATOM 998 O O . HIS A 1 121 ? 0.892 5.605 16.933 1.00 88.00 121 HIS A O 1
ATOM 1004 N N . GLY A 1 122 ? 2.117 3.813 16.351 1.00 85.75 122 GLY A N 1
ATOM 1005 C CA . GLY A 1 122 ? 1.022 2.848 16.393 1.00 85.75 122 GLY A CA 1
ATOM 1006 C C . GLY A 1 122 ? 0.411 2.745 17.790 1.00 85.75 122 GLY A C 1
ATOM 1007 O O . GLY A 1 122 ? -0.807 2.835 17.925 1.00 85.75 122 GLY A O 1
ATOM 1008 N N . GLY A 1 123 ? 1.242 2.672 18.837 1.00 88.12 123 GLY A N 1
ATOM 1009 C CA . GLY A 1 123 ? 0.769 2.687 20.225 1.00 88.12 123 GLY A CA 1
ATOM 1010 C C . GLY A 1 123 ? -0.025 3.950 20.573 1.00 88.12 123 GLY A C 1
ATOM 1011 O O . GLY A 1 123 ? -1.127 3.857 21.109 1.00 88.12 123 GLY A O 1
ATOM 1012 N N . ILE A 1 124 ? 0.481 5.131 20.197 1.00 90.81 124 ILE A N 1
ATOM 1013 C CA . ILE A 1 124 ? -0.212 6.412 20.430 1.00 90.81 124 ILE A CA 1
ATOM 1014 C C . ILE A 1 124 ? -1.594 6.421 19.766 1.00 90.81 124 ILE A C 1
ATOM 1016 O O . ILE A 1 124 ? -2.572 6.808 20.402 1.00 90.81 124 ILE A O 1
ATOM 1020 N N . ILE A 1 125 ? -1.691 5.976 18.511 1.00 91.12 125 ILE A N 1
ATOM 1021 C CA . ILE A 1 125 ? -2.954 5.934 17.763 1.00 91.12 125 ILE A CA 1
ATOM 1022 C C . ILE A 1 125 ? -3.997 5.066 18.480 1.00 91.12 125 ILE A C 1
ATOM 1024 O O . ILE A 1 125 ? -5.142 5.490 18.646 1.00 91.12 125 ILE A O 1
ATOM 1028 N N . LEU A 1 126 ? -3.607 3.871 18.932 1.00 91.00 126 LEU A N 1
ATOM 1029 C CA . LEU A 1 126 ? -4.517 2.960 19.629 1.00 91.00 126 LEU A CA 1
ATOM 1030 C C . LEU A 1 126 ? -4.987 3.549 20.965 1.00 91.00 126 LEU A C 1
ATOM 1032 O O . LEU A 1 126 ? -6.177 3.494 21.269 1.00 91.00 126 LEU A O 1
ATOM 1036 N N . GLU A 1 127 ? -4.090 4.172 21.732 1.00 92.12 127 GLU A N 1
ATOM 1037 C CA . GLU A 1 127 ? -4.456 4.832 22.991 1.00 92.12 127 GLU A CA 1
ATOM 1038 C C . GLU A 1 127 ? -5.388 6.031 22.773 1.00 92.12 127 GLU A C 1
ATOM 1040 O O . GLU A 1 127 ? -6.314 6.241 23.555 1.00 92.12 127 GLU A O 1
ATOM 1045 N N . GLN A 1 128 ? -5.233 6.779 21.677 1.00 92.94 128 GLN A N 1
ATOM 1046 C CA . GLN A 1 128 ? -6.175 7.844 21.324 1.00 92.94 128 GLN A CA 1
ATOM 1047 C C . GLN A 1 128 ? -7.572 7.308 20.994 1.00 92.94 128 GLN A C 1
ATOM 1049 O O . GLN A 1 128 ? -8.564 7.890 21.433 1.00 92.94 128 GLN A O 1
ATOM 1054 N N . LEU A 1 129 ? -7.671 6.199 20.255 1.00 93.62 129 LEU A N 1
ATOM 1055 C CA . LEU A 1 129 ? -8.961 5.563 19.963 1.00 93.62 129 LEU A CA 1
ATOM 1056 C C . LEU A 1 129 ? -9.626 5.022 21.235 1.00 93.62 129 LEU A C 1
ATOM 1058 O O . LEU A 1 129 ? -10.834 5.187 21.414 1.00 93.62 129 LEU A O 1
ATOM 1062 N N . LYS A 1 130 ? -8.845 4.437 22.151 1.00 93.88 130 LYS A N 1
ATOM 1063 C CA . LYS A 1 130 ? -9.339 4.026 23.473 1.00 93.88 130 LYS A CA 1
ATOM 1064 C C . LYS A 1 130 ? -9.837 5.221 24.279 1.00 93.88 130 LYS A C 1
ATOM 1066 O O . LYS A 1 130 ? -10.931 5.162 24.830 1.00 93.88 130 LYS A O 1
ATOM 1071 N N . LYS A 1 131 ? -9.084 6.326 24.294 1.00 92.25 131 LYS A N 1
ATOM 1072 C CA . LYS A 1 131 ? -9.467 7.559 24.997 1.00 92.25 131 LYS A CA 1
ATOM 1073 C C . LYS A 1 131 ? -10.732 8.200 24.419 1.00 92.25 131 LYS A C 1
ATOM 1075 O O . LYS A 1 131 ? -11.511 8.767 25.172 1.00 92.25 131 LYS A O 1
ATOM 1080 N N . LEU A 1 132 ? -10.969 8.062 23.112 1.00 92.75 132 LEU A N 1
ATOM 1081 C CA . LEU A 1 132 ? -12.222 8.465 22.460 1.00 92.75 132 LEU A CA 1
ATOM 1082 C C . LEU A 1 132 ? -13.423 7.596 22.889 1.00 92.75 132 LEU A C 1
ATOM 1084 O O . LEU A 1 132 ? -14.570 7.974 22.666 1.00 92.75 132 LEU A O 1
ATOM 1088 N N . GLY A 1 133 ? -13.176 6.429 23.487 1.00 94.81 133 GLY A N 1
ATOM 1089 C CA . GLY A 1 133 ? -14.212 5.486 23.890 1.00 94.81 133 GLY A CA 1
ATOM 1090 C C . GLY A 1 133 ? -14.591 4.475 22.806 1.00 94.81 133 GLY A C 1
ATOM 1091 O O . GLY A 1 133 ? -15.688 3.920 22.866 1.00 94.81 133 GLY A O 1
ATOM 1092 N N . ALA A 1 134 ? -13.725 4.218 21.821 1.00 96.62 134 ALA A N 1
ATOM 1093 C CA . ALA A 1 134 ? -14.018 3.295 20.725 1.00 96.62 134 ALA A CA 1
ATOM 1094 C C . ALA A 1 134 ? -14.284 1.860 21.227 1.00 96.62 134 ALA A C 1
ATOM 1096 O O . ALA A 1 134 ? -13.441 1.255 21.887 1.00 96.62 134 ALA A O 1
ATOM 1097 N N . SER A 1 135 ? -15.435 1.273 20.878 1.00 97.31 135 SER A N 1
ATOM 1098 C CA . SER A 1 135 ? -15.838 -0.073 21.323 1.00 97.31 135 SER A CA 1
ATOM 1099 C C . SER A 1 135 ? -15.272 -1.225 20.474 1.00 97.31 135 SER A C 1
ATOM 1101 O O . SER A 1 135 ? -15.988 -2.174 20.129 1.00 97.31 135 SER A O 1
ATOM 1103 N N . CYS A 1 136 ? -13.990 -1.114 20.115 1.00 97.44 136 CYS A N 1
ATOM 1104 C CA . CYS A 1 136 ? -13.274 -2.063 19.260 1.00 97.44 136 CYS A CA 1
ATOM 1105 C C . CYS A 1 136 ? -12.951 -3.378 19.974 1.00 97.44 136 CYS A C 1
ATOM 1107 O O . CYS A 1 136 ? -12.674 -3.401 21.172 1.00 97.44 136 CYS A O 1
ATOM 1109 N N . ASP A 1 137 ? -12.891 -4.460 19.204 1.00 96.88 137 ASP A N 1
ATOM 1110 C CA . ASP A 1 137 ? -12.343 -5.737 19.652 1.00 96.88 137 ASP A CA 1
ATOM 1111 C C . ASP A 1 137 ? -10.806 -5.673 19.618 1.00 96.88 137 ASP A C 1
ATOM 1113 O O . ASP A 1 137 ? -10.159 -5.997 18.619 1.00 96.88 137 ASP A O 1
ATOM 1117 N N . TRP A 1 138 ? -10.212 -5.180 20.706 1.00 95.38 138 TRP A N 1
ATOM 1118 C CA . TRP A 1 138 ? -8.768 -4.940 20.807 1.00 95.38 138 TRP A CA 1
ATOM 1119 C C . TRP A 1 138 ? -7.921 -6.216 20.741 1.00 95.38 138 TRP A C 1
ATOM 1121 O O . TRP A 1 138 ? -6.763 -6.140 20.328 1.00 95.38 138 TRP A O 1
ATOM 1131 N N . ASP A 1 139 ? -8.493 -7.382 21.056 1.00 94.00 139 ASP A N 1
ATOM 1132 C CA . ASP A 1 139 ? -7.813 -8.678 20.919 1.00 94.00 139 ASP A CA 1
ATOM 1133 C C . ASP A 1 139 ? -7.524 -9.008 19.441 1.00 94.00 139 ASP A C 1
ATOM 1135 O O . ASP A 1 139 ? -6.659 -9.827 19.130 1.00 94.00 139 ASP A O 1
ATOM 1139 N N . ARG A 1 140 ? -8.230 -8.347 18.512 1.00 94.31 140 ARG A N 1
ATOM 1140 C CA . ARG A 1 140 ? -8.091 -8.511 1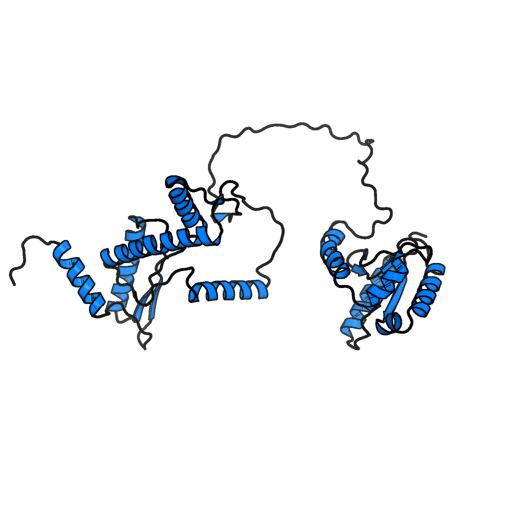7.058 1.00 94.31 140 ARG A CA 1
ATOM 1141 C C . ARG A 1 140 ? -7.272 -7.411 16.390 1.00 94.31 140 ARG A C 1
ATOM 1143 O O . ARG A 1 140 ? -7.303 -7.315 15.163 1.00 94.31 140 ARG A O 1
ATOM 1150 N N . THR A 1 141 ? -6.556 -6.593 17.164 1.00 95.06 141 THR A N 1
ATOM 1151 C CA . THR A 1 141 ? -5.742 -5.498 16.618 1.00 95.06 141 THR A CA 1
ATOM 1152 C C . THR A 1 141 ? -4.790 -6.011 15.536 1.00 95.06 141 THR A C 1
ATOM 1154 O O . THR A 1 141 ? -4.034 -6.959 15.752 1.00 95.06 141 THR A O 1
ATOM 1157 N N . ALA A 1 142 ? -4.849 -5.390 14.359 1.00 94.25 142 ALA A N 1
ATOM 1158 C CA . ALA A 1 142 ? -4.076 -5.786 13.188 1.00 94.25 142 ALA A CA 1
ATOM 1159 C C . ALA A 1 142 ? -3.061 -4.723 12.756 1.00 94.25 142 ALA A C 1
ATOM 1161 O O . ALA A 1 142 ? -3.282 -3.528 12.935 1.00 94.25 142 ALA A O 1
ATOM 1162 N N . PHE A 1 143 ? -1.974 -5.154 12.121 1.00 94.88 143 PHE A N 1
ATOM 1163 C CA . PHE A 1 143 ? -1.014 -4.270 11.472 1.00 94.88 143 PHE A CA 1
ATOM 1164 C C . PHE A 1 143 ? -0.729 -4.770 10.057 1.00 94.88 143 PHE A C 1
ATOM 1166 O O . PHE A 1 143 ? -0.556 -5.964 9.831 1.00 94.88 143 PHE A O 1
ATOM 1173 N N . THR A 1 144 ? -0.679 -3.885 9.066 1.00 95.31 144 THR A N 1
ATOM 1174 C CA . THR A 1 144 ? -0.594 -4.320 7.658 1.00 95.31 144 THR A CA 1
ATOM 1175 C C . THR A 1 144 ? 0.674 -5.110 7.313 1.00 95.31 144 THR A C 1
ATOM 1177 O O . THR A 1 144 ? 0.635 -5.923 6.393 1.00 95.31 144 THR A O 1
ATOM 1180 N N . MET A 1 145 ? 1.757 -4.949 8.082 1.00 93.94 145 MET A N 1
ATOM 1181 C CA . MET A 1 145 ? 3.009 -5.708 7.932 1.00 93.94 145 MET A CA 1
ATOM 1182 C C . MET A 1 145 ? 3.172 -6.851 8.948 1.00 93.94 145 MET A C 1
ATOM 1184 O O . MET A 1 145 ? 4.256 -7.423 9.055 1.00 93.94 145 MET A O 1
ATOM 1188 N N . ASP A 1 146 ? 2.131 -7.211 9.706 1.00 94.31 146 ASP A N 1
ATOM 1189 C CA . ASP A 1 146 ? 2.199 -8.406 10.549 1.00 94.31 146 ASP A CA 1
ATOM 1190 C C . ASP A 1 146 ? 2.196 -9.701 9.724 1.00 94.31 146 ASP A C 1
ATOM 1192 O O . ASP A 1 146 ? 1.918 -9.718 8.520 1.00 94.31 146 ASP A O 1
ATOM 1196 N N . GLU A 1 147 ? 2.544 -10.811 10.372 1.00 95.69 147 GLU A N 1
ATOM 1197 C CA . GLU A 1 147 ? 2.731 -12.087 9.689 1.00 95.69 147 GLU A CA 1
ATOM 1198 C C . GLU A 1 147 ? 1.447 -12.597 8.994 1.00 95.69 147 GLU A C 1
ATOM 1200 O O . GLU A 1 147 ? 1.525 -12.940 7.807 1.00 95.69 147 GLU A O 1
ATOM 1205 N N . PRO A 1 148 ? 0.256 -12.631 9.636 1.00 96.31 148 PRO A N 1
ATOM 1206 C CA . PRO A 1 148 ? -0.972 -13.058 8.962 1.00 96.31 148 PRO A CA 1
ATOM 1207 C C . PRO A 1 148 ? -1.348 -12.207 7.739 1.00 96.31 148 PRO A C 1
ATOM 1209 O O . PRO A 1 148 ? -1.745 -12.755 6.702 1.00 96.31 148 PRO A O 1
ATOM 1212 N N . ARG A 1 149 ? -1.232 -10.875 7.830 1.00 95.38 149 ARG A N 1
ATOM 1213 C CA . ARG A 1 149 ? -1.574 -9.967 6.722 1.00 95.38 149 ARG A CA 1
ATOM 1214 C C . ARG A 1 149 ? -0.540 -10.058 5.604 1.00 95.38 149 ARG A C 1
ATOM 1216 O O . ARG A 1 149 ? -0.928 -10.197 4.444 1.00 95.38 149 ARG A O 1
ATOM 1223 N N . SER A 1 150 ? 0.747 -10.136 5.939 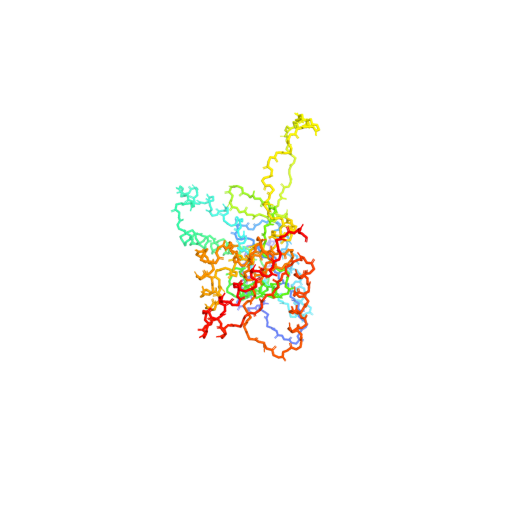1.00 96.19 150 SER A N 1
ATOM 1224 C CA . SER A 1 150 ? 1.827 -10.343 4.964 1.00 96.19 150 SER A CA 1
ATOM 1225 C C . SER A 1 150 ? 1.648 -11.646 4.178 1.00 96.19 150 SER A C 1
ATOM 1227 O O . SER A 1 150 ? 1.732 -11.650 2.948 1.00 96.19 150 SER A O 1
ATOM 1229 N N . LYS A 1 151 ? 1.303 -12.752 4.857 1.00 97.88 151 LYS A N 1
ATOM 1230 C CA . LYS A 1 151 ? 0.970 -14.029 4.194 1.00 97.88 151 LYS A CA 1
ATOM 1231 C C . LYS A 1 151 ? -0.223 -13.890 3.247 1.00 97.88 151 LYS A C 1
ATOM 1233 O O . LYS A 1 151 ? -0.214 -14.470 2.162 1.00 97.88 151 LYS A O 1
ATOM 1238 N N . SER A 1 152 ? -1.231 -13.111 3.636 1.00 97.56 152 SER A N 1
ATOM 1239 C CA . SER A 1 152 ? -2.419 -12.867 2.810 1.00 97.56 152 SER A CA 1
ATOM 1240 C C . SER A 1 152 ? -2.079 -12.082 1.539 1.00 97.56 152 SER A C 1
ATOM 1242 O O . SER A 1 152 ? -2.522 -12.468 0.459 1.00 97.56 152 SER A O 1
ATOM 1244 N N . VAL A 1 153 ? -1.234 -11.048 1.634 1.00 97.50 153 VAL A N 1
ATOM 1245 C CA . VAL A 1 153 ? -0.757 -10.278 0.470 1.00 97.50 153 VAL A CA 1
ATOM 1246 C C . VAL A 1 153 ? 0.026 -11.167 -0.497 1.00 97.50 153 VAL A C 1
ATOM 1248 O O . VAL A 1 153 ? -0.253 -11.159 -1.694 1.00 97.50 153 VAL A O 1
ATOM 1251 N N . ILE A 1 154 ? 0.951 -11.990 0.011 1.00 98.12 154 ILE A N 1
ATOM 1252 C CA . ILE A 1 154 ? 1.728 -12.928 -0.816 1.00 98.12 154 ILE A CA 1
ATOM 1253 C C . ILE A 1 154 ? 0.799 -13.920 -1.525 1.00 98.12 154 ILE A C 1
ATOM 1255 O O . ILE A 1 154 ? 0.938 -14.141 -2.727 1.00 98.12 154 ILE A O 1
ATOM 1259 N N . LYS A 1 155 ? -0.182 -14.483 -0.808 1.00 98.31 155 LYS A N 1
ATOM 1260 C CA . LYS A 1 155 ? -1.167 -15.404 -1.390 1.00 98.31 155 LYS A CA 1
ATOM 1261 C C . LYS A 1 155 ? -1.941 -14.753 -2.538 1.00 98.31 155 LYS A C 1
ATOM 1263 O O . LYS A 1 155 ? -2.058 -15.359 -3.599 1.00 98.31 155 LYS A O 1
ATOM 1268 N N . VAL A 1 156 ? -2.451 -13.536 -2.340 1.00 98.38 156 VAL A N 1
ATOM 1269 C CA . VAL A 1 156 ? -3.202 -12.805 -3.376 1.00 98.38 156 VAL A CA 1
ATOM 1270 C C . VAL A 1 156 ? -2.305 -12.463 -4.563 1.00 98.38 156 VAL A C 1
ATOM 1272 O O . VAL A 1 156 ? -2.720 -12.638 -5.704 1.00 98.38 156 VAL A O 1
ATOM 1275 N N . PHE A 1 157 ? -1.061 -12.045 -4.325 1.00 98.38 157 PHE A N 1
ATOM 1276 C CA . PHE A 1 157 ? -0.102 -11.784 -5.397 1.00 98.38 157 PHE A CA 1
ATOM 1277 C C . PHE A 1 157 ? 0.135 -13.028 -6.269 1.00 98.38 157 PHE A C 1
ATOM 1279 O O . PHE A 1 157 ? 0.068 -12.941 -7.494 1.00 98.38 157 PHE A O 1
ATOM 1286 N N . VAL A 1 158 ? 0.361 -14.192 -5.647 1.00 98.25 158 VAL A N 1
ATOM 1287 C CA . VAL A 1 158 ? 0.561 -15.468 -6.357 1.00 98.25 158 VAL A CA 1
ATOM 1288 C C . VAL A 1 158 ? -0.696 -15.888 -7.124 1.00 98.25 158 VAL A C 1
ATOM 1290 O O . VAL A 1 158 ? -0.589 -16.332 -8.266 1.00 98.25 158 VAL A O 1
ATOM 1293 N N . ASP A 1 159 ? -1.884 -15.719 -6.539 1.00 98.44 159 ASP A N 1
ATOM 1294 C CA . ASP A 1 159 ? -3.160 -16.009 -7.204 1.00 98.44 159 ASP A CA 1
ATOM 1295 C C . ASP A 1 159 ? -3.365 -15.127 -8.450 1.00 98.44 159 ASP A C 1
ATOM 1297 O O . ASP A 1 159 ? -3.641 -15.635 -9.538 1.00 98.44 159 ASP A O 1
ATOM 1301 N N . LEU A 1 160 ? -3.140 -13.814 -8.333 1.00 98.62 160 LEU A N 1
ATOM 1302 C CA . LEU A 1 160 ? -3.249 -12.879 -9.458 1.00 98.62 160 LEU A CA 1
ATOM 1303 C C . LEU A 1 160 ? -2.192 -13.138 -10.542 1.00 98.62 160 LEU A C 1
ATOM 1305 O O . LEU A 1 160 ? -2.490 -13.020 -11.732 1.00 98.62 160 LEU A O 1
ATOM 1309 N N . TYR A 1 161 ? -0.977 -13.527 -10.153 1.00 98.12 161 TYR A N 1
ATOM 1310 C CA . TYR A 1 161 ? 0.066 -13.935 -11.092 1.00 98.12 161 TYR A CA 1
ATOM 1311 C C . TYR A 1 161 ? -0.310 -15.213 -11.850 1.00 98.12 161 TYR A C 1
ATOM 1313 O O . TYR A 1 161 ? -0.218 -15.247 -13.074 1.00 98.12 161 TYR A O 1
ATOM 1321 N N . THR A 1 162 ? -0.816 -16.229 -11.147 1.00 98.00 162 THR A N 1
ATOM 1322 C CA . THR A 1 162 ? -1.248 -17.505 -11.747 1.00 98.00 162 THR A CA 1
ATOM 1323 C C . THR A 1 162 ? -2.407 -17.307 -12.728 1.00 98.00 162 THR A C 1
ATOM 1325 O O . THR A 1 162 ? -2.481 -17.984 -13.749 1.00 98.00 162 THR A O 1
ATOM 1328 N N . LYS A 1 163 ? -3.280 -16.327 -12.467 1.00 98.12 163 LYS A N 1
ATOM 1329 C CA . LYS A 1 163 ? -4.368 -15.911 -13.368 1.00 98.12 163 LYS A CA 1
ATOM 1330 C C . LYS A 1 163 ? -3.906 -15.077 -14.573 1.00 98.12 163 LYS A C 1
ATOM 1332 O O . LYS A 1 163 ? -4.743 -14.666 -15.370 1.00 98.12 163 LYS A O 1
ATOM 1337 N N . GLY A 1 164 ? -2.610 -14.780 -14.703 1.00 97.75 164 GLY A N 1
ATOM 1338 C CA . GLY A 1 164 ? -2.065 -13.947 -15.781 1.00 97.75 164 GLY A CA 1
ATOM 1339 C C . GLY A 1 164 ? -2.364 -12.447 -15.647 1.00 97.75 164 GLY A C 1
ATOM 1340 O O . GLY A 1 164 ? -2.155 -11.701 -16.600 1.00 97.75 164 GLY A O 1
ATOM 1341 N N . LEU A 1 165 ? -2.842 -11.988 -14.482 1.00 98.00 165 LEU A N 1
ATOM 1342 C CA . LEU A 1 165 ? -3.194 -10.582 -14.225 1.00 98.00 165 LEU A CA 1
ATOM 1343 C C . LEU A 1 165 ? -2.005 -9.744 -13.732 1.00 98.00 165 LEU A C 1
ATOM 1345 O O . LEU A 1 165 ? -2.054 -8.516 -13.769 1.00 98.00 165 LEU A O 1
ATOM 1349 N N . VAL A 1 166 ? -0.929 -10.392 -13.279 1.00 97.81 166 VAL A N 1
ATOM 1350 C CA . VAL A 1 166 ? 0.331 -9.743 -12.891 1.00 97.81 166 VAL A CA 1
ATOM 1351 C C . VAL A 1 166 ? 1.414 -10.135 -13.884 1.00 97.81 166 VAL A C 1
ATOM 1353 O O . VAL A 1 166 ? 1.641 -11.315 -14.138 1.00 97.81 166 VAL A O 1
ATOM 1356 N N . TYR A 1 167 ? 2.129 -9.147 -14.415 1.00 95.25 167 TYR A N 1
ATOM 1357 C CA . TYR A 1 167 ? 3.249 -9.362 -15.326 1.00 95.25 167 TYR A CA 1
ATOM 1358 C C . TYR A 1 167 ? 4.398 -8.403 -15.016 1.00 95.25 167 TYR A C 1
ATOM 1360 O O . TYR A 1 167 ? 4.235 -7.390 -14.335 1.00 95.25 167 TYR A O 1
ATOM 1368 N N . ARG A 1 168 ? 5.580 -8.714 -15.552 1.00 95.94 168 ARG A N 1
ATOM 1369 C CA . ARG A 1 168 ? 6.749 -7.834 -15.514 1.00 95.94 168 ARG A CA 1
ATOM 1370 C C . ARG A 1 168 ? 7.085 -7.392 -16.930 1.00 95.94 168 ARG A C 1
ATOM 1372 O O . ARG A 1 168 ? 7.386 -8.224 -17.780 1.00 95.94 168 ARG A O 1
ATOM 1379 N N . GLY A 1 169 ? 7.083 -6.087 -17.159 1.00 93.94 169 GLY A N 1
ATOM 1380 C CA . GLY A 1 169 ? 7.417 -5.487 -18.446 1.00 93.94 169 GLY A CA 1
ATOM 1381 C C . GLY A 1 169 ? 8.073 -4.123 -18.278 1.00 93.94 169 GLY A C 1
ATOM 1382 O O . GLY A 1 169 ? 8.237 -3.632 -17.161 1.00 93.94 169 GLY A O 1
ATOM 1383 N N . VAL A 1 170 ? 8.457 -3.521 -19.400 1.00 93.69 170 VAL A N 1
ATOM 1384 C CA . VAL A 1 170 ? 8.933 -2.137 -19.448 1.00 93.69 170 VAL A CA 1
ATOM 1385 C C . VAL A 1 170 ? 7.777 -1.270 -19.925 1.00 93.69 170 VAL A C 1
ATOM 1387 O O . VAL A 1 170 ? 7.197 -1.535 -20.974 1.00 93.69 170 VAL A O 1
ATOM 1390 N N . ARG A 1 171 ? 7.443 -0.242 -19.148 1.00 91.50 171 ARG A N 1
ATOM 1391 C CA . ARG A 1 171 ? 6.445 0.773 -19.494 1.00 91.50 171 ARG A CA 1
ATOM 1392 C C . ARG A 1 171 ? 6.900 2.132 -18.972 1.00 91.50 171 ARG A C 1
ATOM 1394 O O . ARG A 1 171 ? 7.749 2.187 -18.083 1.00 91.50 171 ARG A O 1
ATOM 1401 N N . MET A 1 172 ? 6.333 3.209 -19.505 1.00 94.44 172 MET A N 1
ATOM 1402 C CA . MET A 1 172 ? 6.489 4.533 -18.904 1.00 94.44 172 MET A CA 1
ATOM 1403 C C . MET A 1 172 ? 5.832 4.531 -17.517 1.00 94.44 172 MET A C 1
ATOM 1405 O O . MET A 1 172 ? 4.748 3.971 -17.351 1.00 94.44 172 MET A O 1
ATOM 1409 N N . VAL A 1 173 ? 6.509 5.106 -16.526 1.00 95.00 173 VAL A N 1
ATOM 1410 C CA . VAL A 1 173 ? 6.044 5.171 -15.135 1.00 95.00 173 VAL A CA 1
ATOM 1411 C C . VAL A 1 173 ? 6.251 6.576 -14.588 1.00 95.00 173 VAL A C 1
ATOM 1413 O O . VAL A 1 173 ? 7.182 7.267 -15.008 1.00 95.00 173 VAL A O 1
ATOM 1416 N N . ASN A 1 174 ? 5.427 6.975 -13.622 1.00 95.88 174 ASN A N 1
ATOM 1417 C CA . ASN A 1 174 ? 5.693 8.168 -12.828 1.00 95.88 174 ASN A CA 1
ATOM 1418 C C . ASN A 1 174 ? 6.869 7.867 -11.897 1.00 95.88 174 ASN A C 1
ATOM 1420 O O . ASN A 1 174 ? 6.831 6.891 -11.148 1.00 95.88 174 ASN A O 1
ATOM 1424 N N . TRP A 1 175 ? 7.927 8.669 -11.971 1.00 95.88 175 TRP A N 1
ATOM 1425 C CA . TRP A 1 175 ? 9.142 8.484 -11.180 1.00 95.88 175 TRP A CA 1
ATOM 1426 C C . TRP A 1 175 ? 9.349 9.675 -10.254 1.00 95.88 175 TRP A C 1
ATOM 1428 O O . TRP A 1 175 ? 9.441 10.809 -10.726 1.00 95.88 175 TRP A O 1
ATOM 1438 N N . ASP A 1 176 ? 9.464 9.414 -8.954 1.00 92.50 176 ASP A N 1
ATOM 1439 C CA . ASP A 1 176 ? 9.862 10.424 -7.980 1.00 92.50 176 ASP A CA 1
ATOM 1440 C C . ASP A 1 176 ? 11.400 10.463 -7.874 1.00 92.50 176 ASP A C 1
ATOM 1442 O O . ASP A 1 176 ? 12.004 9.526 -7.339 1.00 92.50 176 ASP A O 1
ATOM 1446 N N . PRO A 1 177 ? 12.072 11.532 -8.350 1.00 91.44 177 PRO A N 1
ATOM 1447 C CA . PRO A 1 177 ? 13.525 11.644 -8.263 1.00 91.44 177 PRO A CA 1
ATOM 1448 C C . PRO A 1 177 ? 14.042 11.853 -6.831 1.00 91.44 177 PRO A C 1
ATOM 1450 O O . PRO A 1 177 ? 15.209 11.556 -6.573 1.00 91.44 177 PRO A O 1
ATOM 1453 N N . ALA A 1 178 ? 13.216 12.351 -5.905 1.00 85.81 178 ALA A N 1
ATOM 1454 C CA . ALA A 1 178 ? 13.604 12.571 -4.516 1.00 85.81 178 ALA A CA 1
ATOM 1455 C C . ALA A 1 178 ? 13.550 11.266 -3.710 1.00 85.81 178 ALA A C 1
ATOM 1457 O O . ALA A 1 178 ? 14.528 10.919 -3.044 1.00 85.81 178 ALA A O 1
ATOM 1458 N N . ALA A 1 179 ? 12.441 10.525 -3.806 1.00 84.38 179 ALA A N 1
ATOM 1459 C CA . ALA A 1 179 ? 12.280 9.226 -3.146 1.00 84.38 179 ALA A CA 1
ATOM 1460 C C . ALA A 1 179 ? 12.953 8.065 -3.904 1.00 84.38 179 ALA A C 1
ATOM 1462 O O . ALA A 1 179 ? 13.170 7.000 -3.329 1.00 84.38 179 ALA A O 1
ATOM 1463 N N . LYS A 1 180 ? 13.322 8.270 -5.178 1.00 89.81 180 LYS A N 1
ATOM 1464 C CA . LYS A 1 180 ? 13.937 7.272 -6.071 1.00 89.81 180 LYS A CA 1
ATOM 1465 C C . LYS A 1 180 ? 13.080 6.010 -6.225 1.00 89.81 180 LYS A C 1
ATOM 1467 O O . LYS A 1 180 ? 13.589 4.891 -6.166 1.00 89.81 180 LYS A O 1
ATOM 1472 N N . THR A 1 181 ? 11.779 6.198 -6.428 1.00 91.81 181 THR A N 1
ATOM 1473 C CA . THR A 1 181 ? 10.817 5.107 -6.622 1.00 91.81 181 THR A CA 1
ATOM 1474 C C . THR A 1 181 ? 9.787 5.452 -7.693 1.00 91.81 181 THR A C 1
ATOM 1476 O O . THR A 1 181 ? 9.554 6.622 -8.007 1.00 91.81 181 THR A O 1
ATOM 1479 N N . ALA A 1 182 ? 9.172 4.416 -8.260 1.00 94.12 182 ALA A N 1
ATOM 1480 C CA . ALA A 1 182 ? 8.003 4.569 -9.112 1.00 94.12 182 ALA A CA 1
ATOM 1481 C C . ALA A 1 182 ? 6.747 4.811 -8.260 1.00 94.12 182 ALA A C 1
ATOM 1483 O O . ALA A 1 182 ? 6.650 4.277 -7.154 1.00 94.12 182 ALA A O 1
ATOM 1484 N N . LEU A 1 183 ? 5.802 5.576 -8.806 1.00 93.56 183 LEU A N 1
ATOM 1485 C CA . LEU A 1 183 ? 4.507 5.887 -8.202 1.00 93.56 183 LEU A CA 1
ATOM 1486 C C . LEU A 1 183 ? 3.356 5.420 -9.099 1.00 93.56 183 LEU A C 1
ATOM 1488 O O . LEU A 1 183 ? 3.469 5.405 -10.331 1.00 93.56 183 LEU A O 1
ATOM 1492 N N . SER A 1 184 ? 2.243 5.058 -8.469 1.00 93.81 184 SER A N 1
ATOM 1493 C CA . SER A 1 184 ? 0.957 4.858 -9.140 1.00 93.81 184 SER A CA 1
ATOM 1494 C C . SER A 1 184 ? 0.411 6.188 -9.669 1.00 93.81 184 SER A C 1
ATOM 1496 O O . SER A 1 184 ? 0.722 7.246 -9.128 1.00 93.81 184 SER A O 1
ATOM 1498 N N . ASP A 1 185 ? -0.442 6.152 -10.694 1.00 93.75 185 ASP A N 1
ATOM 1499 C CA . ASP A 1 185 ? -1.143 7.350 -11.183 1.00 93.75 185 ASP A CA 1
ATOM 1500 C C . ASP A 1 185 ? -1.994 8.000 -10.075 1.00 93.75 185 ASP A C 1
ATOM 1502 O O . ASP A 1 185 ? -2.020 9.222 -9.959 1.00 93.75 185 ASP A O 1
ATOM 1506 N N . GLU A 1 186 ? -2.594 7.189 -9.196 1.00 92.88 186 GLU A N 1
ATOM 1507 C CA . GLU A 1 186 ? -3.392 7.642 -8.041 1.00 92.88 186 GLU A CA 1
ATOM 1508 C C . GLU A 1 186 ? -2.564 8.371 -6.965 1.00 92.88 186 GLU A C 1
ATOM 1510 O O . GLU A 1 186 ? -3.110 9.077 -6.119 1.00 92.88 186 GLU A O 1
ATOM 1515 N N . GLU A 1 187 ? -1.238 8.217 -6.976 1.00 90.75 187 GLU A N 1
ATOM 1516 C CA . GLU A 1 187 ? -0.336 8.896 -6.038 1.00 90.75 187 GLU A CA 1
ATOM 1517 C C . GLU A 1 187 ? 0.168 10.241 -6.594 1.00 90.75 187 GLU A C 1
ATOM 1519 O O . GLU A 1 187 ? 0.796 11.022 -5.872 1.00 90.75 187 GLU A O 1
ATOM 1524 N N . VAL A 1 188 ? -0.105 10.542 -7.872 1.00 92.75 188 VAL A N 1
ATOM 1525 C CA . VAL A 1 188 ? 0.358 11.764 -8.536 1.00 92.75 188 VAL A CA 1
ATOM 1526 C C . VAL A 1 188 ? -0.653 12.891 -8.367 1.00 92.75 188 VAL A C 1
ATOM 1528 O O . VAL A 1 188 ? -1.772 12.858 -8.872 1.00 92.75 188 VAL A O 1
ATOM 1531 N N . VAL A 1 189 ? -0.215 13.963 -7.707 1.00 93.12 189 VAL A N 1
ATOM 1532 C CA . VAL A 1 189 ? -1.024 15.171 -7.518 1.00 93.12 189 VAL A CA 1
ATOM 1533 C C . VAL A 1 189 ? -0.696 16.200 -8.596 1.00 93.12 189 VAL A C 1
ATOM 1535 O O . VAL A 1 189 ? 0.369 16.821 -8.578 1.00 93.12 189 VAL A O 1
ATOM 1538 N N . TYR A 1 190 ? -1.643 16.429 -9.502 1.00 93.31 190 TYR A N 1
ATOM 1539 C CA . TYR A 1 190 ? -1.524 17.448 -10.543 1.00 93.31 190 TYR A CA 1
ATOM 1540 C C . TYR A 1 190 ? -1.626 18.860 -9.960 1.00 93.31 190 TYR A C 1
ATOM 1542 O O . TYR A 1 190 ? -2.472 19.151 -9.114 1.00 93.31 190 TYR A O 1
ATOM 1550 N N . ARG A 1 191 ? -0.747 19.752 -10.424 1.00 94.88 191 ARG A N 1
ATOM 1551 C CA . ARG A 1 191 ? -0.727 21.168 -10.041 1.00 94.88 191 ARG A CA 1
ATOM 1552 C C . ARG A 1 191 ? -0.444 22.023 -11.263 1.00 94.88 191 ARG A C 1
ATOM 1554 O O . ARG A 1 191 ? 0.412 21.676 -12.076 1.00 94.88 191 ARG A O 1
ATOM 1561 N N . GLU A 1 192 ? -1.130 23.153 -11.369 1.00 95.75 192 GLU A N 1
ATOM 1562 C CA . GLU A 1 192 ? -0.829 24.139 -12.402 1.00 95.75 192 GLU A CA 1
ATOM 1563 C C . GLU A 1 192 ? 0.535 24.779 -12.135 1.00 95.75 192 GLU A C 1
ATOM 1565 O O . GLU A 1 192 ? 0.810 25.282 -11.043 1.00 95.75 192 GLU A O 1
ATOM 1570 N N . VAL A 1 193 ? 1.402 24.758 -13.145 1.00 94.94 193 VAL A N 1
ATOM 1571 C CA . VAL A 1 193 ? 2.740 25.346 -13.074 1.00 94.94 193 VAL A CA 1
ATOM 1572 C C . VAL A 1 193 ? 2.989 26.218 -14.295 1.00 94.94 193 VAL A C 1
ATOM 1574 O O . VAL A 1 193 ? 2.618 25.877 -15.418 1.00 94.94 193 VAL A O 1
ATOM 1577 N N . LYS A 1 194 ? 3.656 27.356 -14.090 1.00 95.62 194 LYS A N 1
ATOM 1578 C CA . LYS A 1 194 ? 4.132 28.178 -15.205 1.00 95.62 194 LYS A CA 1
ATOM 1579 C C . LYS A 1 194 ? 5.316 27.473 -15.857 1.00 95.62 194 LYS A C 1
ATOM 1581 O O . LYS A 1 194 ? 6.362 27.319 -15.233 1.00 95.62 194 LYS A O 1
ATOM 1586 N N . SER A 1 195 ? 5.152 27.077 -17.113 1.00 95.38 195 SER A N 1
ATOM 1587 C CA . SER A 1 195 ? 6.214 26.493 -17.932 1.00 95.38 195 SER A CA 1
ATOM 1588 C C . SER A 1 195 ? 6.417 27.307 -19.208 1.00 95.38 195 SER A C 1
ATOM 1590 O O . SER A 1 195 ? 5.646 28.217 -19.520 1.00 95.38 195 SER A O 1
ATOM 1592 N N . LYS A 1 196 ? 7.488 27.006 -19.938 1.00 96.56 196 LYS A N 1
ATOM 1593 C CA . LYS A 1 196 ? 7.820 27.653 -21.207 1.00 96.56 196 LYS A CA 1
ATOM 1594 C C . LYS A 1 196 ? 7.458 26.715 -22.352 1.00 96.56 196 LYS A C 1
ATOM 1596 O O . LYS A 1 196 ? 7.960 25.597 -22.417 1.00 96.56 196 LYS A O 1
ATOM 1601 N N . LEU A 1 197 ? 6.612 27.188 -23.260 1.00 96.56 197 LEU A N 1
ATOM 1602 C CA . LEU A 1 197 ? 6.301 26.490 -24.501 1.00 96.56 197 LEU A CA 1
ATOM 1603 C C . LEU A 1 197 ? 7.252 26.983 -25.596 1.00 96.56 197 LEU A C 1
ATOM 1605 O O . LEU A 1 197 ? 7.195 28.145 -25.995 1.00 96.56 197 LEU A O 1
ATOM 1609 N N . TYR A 1 198 ? 8.143 26.106 -26.054 1.00 96.44 198 TYR A N 1
ATOM 1610 C CA . TYR A 1 198 ? 9.128 26.414 -27.090 1.00 96.44 198 TYR A CA 1
ATOM 1611 C C . TYR A 1 198 ? 8.693 25.851 -28.442 1.00 96.44 198 TYR A C 1
ATOM 1613 O O . TYR A 1 198 ? 8.238 24.713 -28.529 1.00 96.44 198 TYR A O 1
ATOM 1621 N N . TYR A 1 199 ? 8.898 26.627 -29.506 1.00 94.81 199 TYR A N 1
ATOM 1622 C CA . TYR A 1 199 ? 8.664 26.194 -30.882 1.00 94.81 199 TYR A CA 1
ATOM 1623 C C . TYR A 1 199 ? 10.001 25.865 -31.540 1.00 94.81 199 TYR A C 1
ATOM 1625 O O . TYR A 1 199 ? 10.845 26.746 -31.705 1.00 94.81 199 TYR A O 1
ATOM 1633 N N . LEU A 1 200 ? 10.191 24.605 -31.928 1.00 94.31 200 LEU A N 1
ATOM 1634 C CA . LEU A 1 200 ? 11.372 24.159 -32.662 1.00 94.31 200 LEU A CA 1
ATOM 1635 C C . LEU A 1 200 ? 11.002 23.916 -34.127 1.00 94.31 200 LEU A C 1
ATOM 1637 O O . LEU A 1 200 ? 10.000 23.269 -34.421 1.00 94.31 200 LEU A O 1
ATOM 1641 N N . LYS A 1 201 ? 11.824 24.424 -35.049 1.00 92.38 201 LYS A N 1
ATOM 1642 C CA . LYS A 1 201 ? 11.737 24.113 -36.480 1.00 92.38 201 LYS A CA 1
ATOM 1643 C C . LYS A 1 201 ? 12.946 23.273 -36.863 1.00 92.38 201 LYS A C 1
ATOM 1645 O O . LYS A 1 201 ? 14.075 23.685 -36.614 1.00 92.38 201 LYS A O 1
ATOM 1650 N N . TYR A 1 202 ? 12.703 22.126 -37.484 1.00 91.00 202 TYR A N 1
ATOM 1651 C CA . TYR A 1 202 ? 13.742 21.292 -38.079 1.00 91.00 202 TYR A CA 1
ATOM 1652 C C . TYR A 1 202 ? 13.555 21.258 -39.591 1.00 91.00 202 TYR A C 1
ATOM 1654 O O . TYR A 1 202 ? 12.425 21.232 -40.079 1.00 91.00 202 TYR A O 1
ATOM 1662 N N . LYS A 1 203 ? 14.662 21.295 -40.338 1.00 88.62 203 LYS A N 1
ATOM 1663 C CA . LYS A 1 203 ? 14.610 21.119 -41.790 1.00 88.62 203 LYS A CA 1
ATOM 1664 C C . LYS A 1 203 ? 14.282 19.659 -42.083 1.00 88.62 203 LYS A C 1
ATOM 1666 O O . LYS A 1 203 ? 14.893 18.767 -41.499 1.00 88.62 203 LYS A O 1
ATOM 1671 N N . LEU A 1 204 ? 13.331 19.434 -42.983 1.00 84.00 204 LEU A N 1
ATOM 1672 C CA . LEU A 1 204 ? 13.130 18.113 -43.561 1.00 84.00 204 LEU A CA 1
ATOM 1673 C C . LEU A 1 204 ? 14.327 17.798 -44.455 1.00 84.00 204 LEU A C 1
ATOM 1675 O O . LEU A 1 204 ? 14.851 18.687 -45.132 1.00 84.00 204 LEU A O 1
ATOM 1679 N N . ALA A 1 205 ? 14.764 16.546 -44.423 1.00 80.06 205 ALA A N 1
ATOM 1680 C CA . ALA A 1 205 ? 15.777 16.077 -45.347 1.00 80.06 205 ALA A CA 1
ATOM 1681 C C . ALA A 1 205 ? 15.256 16.251 -46.792 1.00 80.06 205 ALA A C 1
ATOM 1683 O O . ALA A 1 205 ? 14.089 15.936 -47.046 1.00 80.06 205 ALA A O 1
ATOM 1684 N N . PRO A 1 206 ? 16.077 16.771 -47.725 1.00 80.06 206 PRO A N 1
ATOM 1685 C CA . PRO A 1 206 ? 15.810 16.674 -49.159 1.00 80.06 206 PRO A CA 1
ATOM 1686 C C . PRO A 1 206 ? 15.425 15.242 -49.559 1.00 80.06 206 PRO A C 1
ATOM 1688 O O . PRO A 1 206 ? 15.942 14.293 -48.970 1.00 80.06 206 PRO A O 1
ATOM 1691 N N . SER A 1 207 ? 14.542 15.069 -50.545 1.00 72.44 207 SER A N 1
ATOM 1692 C CA . SER A 1 207 ? 14.062 13.747 -50.995 1.00 72.44 207 SER A CA 1
ATOM 1693 C C . SER A 1 207 ? 15.171 12.820 -51.508 1.00 72.44 207 SER A C 1
ATOM 1695 O O . SER A 1 207 ? 14.995 11.610 -51.553 1.00 72.44 207 SER A O 1
ATOM 1697 N N . ASP A 1 208 ? 16.297 13.403 -51.901 1.00 74.31 208 ASP A N 1
ATOM 1698 C CA . ASP A 1 208 ? 17.531 12.789 -52.387 1.00 74.31 208 ASP A CA 1
ATOM 1699 C C . ASP A 1 208 ? 18.611 12.658 -51.298 1.00 74.31 208 ASP A C 1
ATOM 1701 O O . ASP A 1 208 ? 19.728 12.221 -51.577 1.00 74.31 208 ASP A O 1
ATOM 1705 N N . SER A 1 209 ? 18.294 13.015 -50.048 1.00 60.75 209 SER A N 1
ATOM 1706 C CA . SER A 1 209 ? 19.191 12.741 -48.926 1.00 60.75 209 SER A CA 1
ATOM 1707 C C . SER A 1 209 ? 19.390 11.235 -48.816 1.00 60.75 209 SER A C 1
ATOM 1709 O O . SER A 1 209 ? 18.396 10.505 -48.862 1.00 60.75 209 SER A O 1
ATOM 1711 N N . PRO A 1 210 ? 20.630 10.751 -48.620 1.00 60.75 210 PRO A N 1
ATOM 1712 C CA . PRO A 1 210 ? 20.841 9.348 -48.317 1.00 60.75 210 PRO A CA 1
ATOM 1713 C C . PRO A 1 210 ? 19.966 9.008 -47.112 1.00 60.75 210 PRO A C 1
ATOM 1715 O O . PRO A 1 210 ? 20.071 9.674 -46.076 1.00 60.75 210 PRO A O 1
ATOM 1718 N N . GLU A 1 211 ? 19.082 8.013 -47.247 1.00 58.75 211 GLU A N 1
ATOM 1719 C CA . GLU A 1 211 ? 18.478 7.371 -46.082 1.00 58.75 211 GLU A CA 1
ATOM 1720 C C . GLU A 1 211 ? 19.648 7.068 -45.147 1.00 58.75 211 GLU A C 1
ATOM 1722 O O . GLU A 1 211 ? 20.594 6.393 -45.564 1.00 58.75 211 GLU A O 1
ATOM 1727 N N . GLY A 1 212 ? 19.664 7.681 -43.954 1.00 51.62 212 GLY A N 1
ATOM 1728 C CA . GLY A 1 212 ? 20.780 7.513 -43.024 1.00 51.62 212 GLY A CA 1
ATOM 1729 C C . GLY A 1 212 ? 21.087 6.028 -42.935 1.00 51.62 212 GLY A C 1
ATOM 1730 O O . GLY A 1 212 ? 20.133 5.265 -42.833 1.00 51.62 212 GLY A O 1
ATOM 1731 N N . GLU A 1 213 ? 22.360 5.638 -43.081 1.00 50.59 213 GLU A N 1
ATOM 1732 C CA . GLU A 1 213 ? 22.775 4.240 -43.233 1.00 50.59 213 GLU A CA 1
ATOM 1733 C C . GLU A 1 213 ? 22.207 3.363 -42.102 1.00 50.59 213 GLU A C 1
ATOM 1735 O O . GLU A 1 213 ? 22.878 3.031 -41.123 1.00 50.59 213 GLU A O 1
ATOM 1740 N N . GLU A 1 214 ? 20.971 2.890 -42.246 1.00 51.16 214 GLU A N 1
ATOM 1741 C CA . GLU A 1 214 ? 20.621 1.589 -41.744 1.00 51.16 214 GLU A CA 1
ATOM 1742 C C . GLU A 1 214 ? 21.529 0.682 -42.553 1.00 51.16 214 GLU A C 1
ATOM 1744 O O . GLU A 1 214 ? 21.335 0.494 -43.755 1.00 51.16 214 GLU A O 1
ATOM 1749 N N . LYS A 1 215 ? 22.577 0.162 -41.908 1.00 46.44 215 LYS A N 1
ATOM 1750 C CA . LYS A 1 215 ? 23.261 -1.034 -42.386 1.00 46.44 215 LYS A CA 1
ATOM 1751 C C . LYS A 1 215 ? 22.173 -2.084 -42.554 1.00 46.44 215 LYS A C 1
ATOM 1753 O O . LYS A 1 215 ? 21.884 -2.811 -41.602 1.00 46.44 215 LYS A O 1
ATOM 1758 N N . LYS A 1 216 ? 21.529 -2.120 -43.728 1.00 48.97 216 LYS A N 1
ATOM 1759 C CA . LYS A 1 216 ? 20.526 -3.119 -44.062 1.00 48.97 216 LYS A CA 1
ATOM 1760 C C . LYS A 1 216 ? 21.248 -4.433 -43.823 1.00 48.97 216 LYS A C 1
ATOM 1762 O O . LYS A 1 216 ? 22.319 -4.651 -44.405 1.00 48.97 216 LYS A O 1
ATOM 1767 N N . PRO A 1 217 ? 20.796 -5.240 -42.850 1.00 57.78 217 PRO A N 1
ATOM 1768 C CA . PRO A 1 217 ? 21.503 -6.458 -42.537 1.00 57.78 217 PRO A CA 1
ATOM 1769 C C . PRO A 1 217 ? 21.575 -7.253 -43.834 1.00 57.78 217 PRO A C 1
ATOM 1771 O O . PRO A 1 217 ? 20.584 -7.343 -44.552 1.00 57.78 217 PRO A O 1
ATOM 1774 N N . ARG A 1 218 ? 22.745 -7.835 -44.129 1.00 65.81 218 ARG A N 1
ATOM 1775 C CA . ARG A 1 218 ? 22.952 -8.670 -45.326 1.00 65.81 218 ARG A CA 1
ATOM 1776 C C . ARG A 1 218 ? 21.839 -9.717 -45.513 1.00 65.81 218 ARG A C 1
ATOM 1778 O O . ARG A 1 218 ? 21.609 -10.156 -46.627 1.00 65.81 218 ARG A O 1
ATOM 1785 N N . TYR A 1 219 ? 21.158 -10.078 -44.422 1.00 71.50 219 TYR A N 1
ATOM 1786 C CA . TYR A 1 219 ? 19.943 -10.881 -44.413 1.00 71.50 219 TYR A CA 1
ATOM 1787 C C . TYR A 1 219 ? 18.881 -10.227 -43.519 1.00 71.50 219 TYR A C 1
ATOM 1789 O O . TYR A 1 219 ? 19.096 -10.081 -42.309 1.00 71.50 219 TYR A O 1
ATOM 1797 N N . GLN A 1 220 ? 17.727 -9.880 -44.087 1.00 78.25 220 GLN A N 1
ATOM 1798 C CA . GLN A 1 220 ? 16.528 -9.550 -43.321 1.00 78.25 220 GLN A CA 1
ATOM 1799 C C . GLN A 1 220 ? 15.766 -10.848 -43.056 1.00 78.25 220 GLN A C 1
ATOM 1801 O O . GLN A 1 220 ? 15.200 -11.440 -43.963 1.00 78.25 220 GLN A O 1
ATOM 1806 N N . THR A 1 221 ? 15.819 -11.324 -41.813 1.00 83.62 221 THR A N 1
ATOM 1807 C CA . THR A 1 221 ? 15.346 -12.675 -41.460 1.00 83.62 221 THR A CA 1
ATOM 1808 C C . THR A 1 221 ? 14.005 -12.688 -40.738 1.00 83.62 221 THR A C 1
ATOM 1810 O O . THR A 1 221 ? 13.383 -13.736 -40.681 1.00 83.62 221 THR A O 1
ATOM 1813 N N . ALA A 1 222 ? 13.539 -11.549 -40.222 1.00 85.75 222 ALA A N 1
ATOM 1814 C CA . ALA A 1 222 ? 12.241 -11.385 -39.567 1.00 85.75 222 ALA A CA 1
ATOM 1815 C C . ALA A 1 222 ? 11.809 -9.912 -39.608 1.00 85.75 222 ALA A C 1
ATOM 1817 O O . ALA A 1 222 ? 12.654 -9.021 -39.790 1.00 85.75 222 ALA A O 1
ATOM 1818 N N . ARG A 1 223 ? 10.517 -9.624 -39.392 1.00 86.25 223 ARG A N 1
ATOM 1819 C CA . ARG A 1 223 ? 10.072 -8.239 -39.171 1.00 86.25 223 ARG A CA 1
ATOM 1820 C C . ARG A 1 223 ? 10.603 -7.735 -37.830 1.00 86.25 223 ARG A C 1
ATOM 1822 O O . ARG A 1 223 ? 10.769 -8.498 -36.882 1.00 86.25 223 ARG A O 1
ATOM 1829 N N . LYS A 1 224 ? 10.846 -6.426 -37.721 1.00 83.94 224 LYS A N 1
ATOM 1830 C CA . LYS A 1 224 ? 11.434 -5.810 -36.514 1.00 83.94 224 LYS A CA 1
ATOM 1831 C C . LYS A 1 224 ? 10.638 -6.117 -35.238 1.00 83.94 224 LYS A C 1
ATOM 1833 O O . LYS A 1 224 ? 11.234 -6.390 -34.203 1.00 83.94 224 LYS A O 1
ATOM 1838 N N . SER A 1 225 ? 9.308 -6.099 -35.322 1.00 84.44 225 SER A N 1
ATOM 1839 C CA . SER A 1 225 ? 8.408 -6.422 -34.207 1.00 84.44 225 SER A CA 1
ATOM 1840 C C . SER A 1 225 ? 8.534 -7.877 -33.743 1.00 84.44 225 SER A C 1
ATOM 1842 O O . SER A 1 225 ? 8.644 -8.126 -32.546 1.00 84.44 225 SER A O 1
ATOM 1844 N N . GLU A 1 226 ? 8.566 -8.827 -34.678 1.00 85.25 226 GLU A N 1
ATOM 1845 C CA . GLU A 1 226 ? 8.712 -10.264 -34.398 1.00 85.25 226 GLU A CA 1
ATOM 1846 C C . GLU A 1 226 ? 10.095 -10.577 -33.829 1.00 85.25 226 GLU A C 1
ATOM 1848 O O . GLU A 1 226 ? 10.225 -11.304 -32.843 1.00 85.25 226 GLU A O 1
ATOM 1853 N N . TYR A 1 227 ? 11.129 -9.958 -34.405 1.00 87.00 227 TYR A N 1
ATOM 1854 C CA . TYR A 1 227 ? 12.496 -10.114 -33.936 1.00 87.00 227 TYR A CA 1
ATOM 1855 C C . TYR A 1 227 ? 12.638 -9.662 -32.482 1.00 87.00 227 TYR A C 1
ATOM 1857 O O . TYR A 1 227 ? 13.167 -10.409 -31.663 1.00 87.00 227 TYR A O 1
ATOM 1865 N N . GLU A 1 228 ? 12.148 -8.469 -32.127 1.00 88.19 228 GLU A N 1
ATOM 1866 C CA . GLU A 1 228 ? 12.254 -7.967 -30.751 1.00 88.19 228 GLU A CA 1
ATOM 1867 C C . GLU A 1 228 ? 11.436 -8.797 -29.748 1.00 88.19 228 GLU A C 1
ATOM 1869 O O . GLU A 1 228 ? 11.891 -8.982 -28.618 1.00 88.19 228 GLU A O 1
ATOM 1874 N N . LEU A 1 229 ? 10.299 -9.373 -30.161 1.00 90.06 229 LEU A N 1
ATOM 1875 C CA . LEU A 1 229 ? 9.504 -10.271 -29.316 1.00 90.06 229 LEU A CA 1
ATOM 1876 C C . LEU A 1 229 ? 10.269 -11.557 -28.958 1.00 90.06 229 LEU A C 1
ATOM 1878 O O . LEU A 1 229 ? 10.271 -11.983 -27.804 1.00 90.06 229 LEU A O 1
ATOM 1882 N N . LEU A 1 230 ? 10.952 -12.163 -29.934 1.00 90.44 230 LEU A N 1
ATOM 1883 C CA . LEU A 1 230 ? 11.615 -13.465 -29.777 1.00 90.44 230 LEU A CA 1
ATOM 1884 C C . LEU A 1 230 ? 13.074 -13.369 -29.313 1.00 90.44 230 LEU A C 1
ATOM 1886 O O . LEU A 1 230 ? 13.642 -14.346 -28.822 1.00 90.44 230 LEU A O 1
ATOM 1890 N N . LYS A 1 231 ? 13.695 -12.191 -29.413 1.00 91.94 231 LYS A N 1
ATOM 1891 C CA . LYS A 1 231 ? 15.111 -11.951 -29.084 1.00 91.94 231 LYS A CA 1
ATOM 1892 C C . LYS A 1 231 ? 15.497 -12.380 -27.674 1.00 91.94 231 LYS A C 1
ATOM 1894 O O . LYS A 1 231 ? 16.604 -12.889 -27.479 1.00 91.94 231 LYS A O 1
ATOM 1899 N N . LYS A 1 232 ? 14.611 -12.180 -26.691 1.00 91.75 232 LYS A N 1
ATOM 1900 C CA . LYS A 1 232 ? 14.856 -12.607 -25.307 1.00 91.75 232 LYS A CA 1
ATOM 1901 C C . LYS A 1 232 ? 14.886 -14.135 -25.205 1.00 91.75 232 LYS A C 1
ATOM 1903 O O . LYS A 1 232 ? 15.864 -14.670 -24.689 1.00 91.75 232 LYS A O 1
ATOM 1908 N N . ASN A 1 233 ? 13.894 -14.813 -25.779 1.00 90.38 233 ASN A N 1
ATOM 1909 C CA . ASN A 1 233 ? 13.798 -16.275 -25.780 1.00 90.38 233 ASN A CA 1
ATOM 1910 C C . ASN A 1 233 ? 14.995 -16.900 -26.508 1.00 90.38 233 ASN A C 1
ATOM 1912 O O . ASN A 1 233 ? 15.659 -17.775 -25.967 1.00 90.38 233 ASN A O 1
ATOM 1916 N N . ALA A 1 234 ? 15.375 -16.358 -27.669 1.00 90.88 234 ALA A N 1
ATOM 1917 C CA . ALA A 1 234 ? 16.561 -16.798 -28.404 1.00 90.88 234 ALA A CA 1
ATOM 1918 C C . ALA A 1 234 ? 17.860 -16.629 -27.591 1.00 90.88 234 ALA A C 1
ATOM 1920 O O . ALA A 1 234 ? 18.824 -17.370 -27.772 1.00 90.88 234 ALA A O 1
ATOM 1921 N N . LYS A 1 235 ? 17.945 -15.633 -26.699 1.00 91.81 235 LYS A N 1
ATOM 1922 C CA . LYS A 1 235 ? 19.098 -15.466 -25.798 1.00 91.81 235 LYS A CA 1
ATOM 1923 C C . LYS A 1 235 ? 19.082 -16.485 -24.657 1.00 91.81 235 LYS A C 1
ATOM 1925 O O . LYS A 1 235 ? 20.149 -16.976 -24.295 1.00 91.81 235 LYS A O 1
ATOM 1930 N N . GLU A 1 236 ? 17.910 -16.795 -24.111 1.00 91.31 236 GLU A N 1
ATOM 1931 C CA . GLU A 1 236 ? 17.745 -17.818 -23.073 1.00 91.31 236 GLU A CA 1
ATOM 1932 C C . GLU A 1 236 ? 18.060 -19.219 -23.613 1.00 91.31 236 GLU A C 1
ATOM 1934 O O . GLU A 1 236 ? 18.871 -19.912 -23.006 1.00 91.31 236 GLU A O 1
ATOM 1939 N N . LEU A 1 237 ? 17.570 -19.576 -24.805 1.00 88.56 237 LEU A N 1
ATOM 1940 C CA . LEU A 1 237 ? 17.883 -20.851 -25.467 1.00 88.56 237 LEU A CA 1
ATOM 1941 C C . LEU A 1 237 ? 19.388 -21.025 -25.717 1.00 88.56 237 LEU A C 1
ATOM 1943 O O . LEU A 1 237 ? 19.947 -22.089 -25.487 1.00 88.56 237 LEU A O 1
ATOM 1947 N N . ARG A 1 238 ? 20.113 -19.951 -26.072 1.00 91.00 238 ARG A N 1
ATOM 1948 C CA . ARG A 1 238 ? 21.586 -20.015 -26.169 1.00 91.00 238 ARG A CA 1
ATOM 1949 C C . ARG A 1 238 ? 22.272 -20.261 -24.831 1.00 91.00 238 ARG A C 1
ATOM 1951 O O . ARG A 1 238 ? 23.414 -20.707 -24.847 1.00 91.00 238 ARG A O 1
ATOM 1958 N N . ARG A 1 239 ? 21.667 -19.872 -23.709 1.00 88.69 239 ARG A N 1
ATOM 1959 C CA . ARG A 1 239 ? 22.254 -20.042 -22.374 1.00 88.69 239 ARG A CA 1
ATOM 1960 C C . ARG A 1 239 ? 21.992 -21.444 -21.827 1.00 88.69 239 ARG A C 1
ATOM 1962 O O . ARG A 1 239 ? 22.837 -21.957 -21.103 1.00 88.69 239 ARG A O 1
ATOM 1969 N N . PHE A 1 240 ? 20.848 -22.023 -22.172 1.00 87.69 240 PHE A N 1
ATOM 1970 C CA . PHE A 1 240 ? 20.376 -23.316 -21.688 1.00 87.69 240 PHE A CA 1
ATOM 1971 C C . PHE A 1 240 ? 20.280 -24.334 -22.833 1.00 87.69 240 PHE A C 1
ATOM 1973 O O . PHE A 1 240 ? 19.248 -24.973 -22.999 1.00 87.69 240 PHE A O 1
ATOM 1980 N N . SER A 1 241 ? 21.341 -24.450 -23.639 1.00 85.75 241 SER A N 1
ATOM 1981 C CA . SER A 1 241 ? 21.402 -25.439 -24.718 1.00 85.75 241 SER A CA 1
ATOM 1982 C C . SER A 1 241 ? 21.590 -26.849 -24.164 1.00 85.75 241 SER A C 1
ATOM 1984 O O . SER A 1 241 ? 22.304 -27.047 -23.177 1.00 85.75 241 SER A O 1
ATOM 1986 N N . THR A 1 242 ? 20.989 -27.827 -24.828 1.00 88.44 242 THR A N 1
ATOM 1987 C CA . THR A 1 242 ? 21.191 -29.253 -24.566 1.00 88.44 242 THR A CA 1
ATOM 1988 C C . THR A 1 242 ? 22.642 -29.671 -24.831 1.00 88.44 242 THR A C 1
ATOM 1990 O O . THR A 1 242 ? 23.431 -28.952 -25.461 1.00 88.44 242 THR A O 1
ATOM 1993 N N . GLU A 1 243 ? 23.017 -30.851 -24.337 1.00 88.69 243 GLU A N 1
ATOM 1994 C CA . GLU A 1 243 ? 24.346 -31.425 -24.570 1.00 88.69 243 GLU A CA 1
ATOM 1995 C C . GLU A 1 243 ? 24.602 -31.659 -26.067 1.00 88.69 243 GLU A C 1
ATOM 1997 O O . GLU A 1 243 ? 25.644 -31.253 -26.581 1.00 88.69 243 GLU A O 1
ATOM 2002 N N . ALA A 1 244 ? 23.609 -32.193 -26.787 1.00 88.50 244 ALA A N 1
ATOM 2003 C CA . ALA A 1 244 ? 23.665 -32.411 -28.230 1.00 88.50 244 ALA A CA 1
ATOM 2004 C C . ALA A 1 244 ? 23.822 -31.097 -29.016 1.00 88.50 244 ALA A C 1
ATOM 2006 O O . ALA A 1 244 ? 24.727 -30.975 -29.843 1.00 88.50 244 ALA A O 1
ATOM 2007 N N . GLU A 1 245 ? 23.019 -30.068 -28.724 1.00 90.31 245 GLU A N 1
ATOM 2008 C CA . GLU A 1 245 ? 23.177 -28.749 -29.355 1.00 90.31 245 GLU A CA 1
ATOM 2009 C C . GLU A 1 245 ? 24.555 -28.139 -29.077 1.00 90.31 245 GLU A C 1
ATOM 2011 O O . GLU A 1 245 ? 25.143 -27.480 -29.937 1.00 90.31 245 GLU A O 1
ATOM 2016 N N . SER A 1 246 ? 25.081 -28.330 -27.868 1.00 90.25 246 SER A N 1
ATOM 2017 C CA . SER A 1 246 ? 26.394 -27.811 -27.488 1.00 90.25 246 SER A CA 1
ATOM 2018 C C . SER A 1 246 ? 27.507 -28.521 -28.264 1.00 90.25 246 SER A C 1
ATOM 2020 O O . SER A 1 246 ? 28.365 -27.845 -28.835 1.00 90.25 246 SER A O 1
ATOM 2022 N N . ALA A 1 247 ? 27.447 -29.852 -28.362 1.00 89.31 247 ALA A N 1
ATOM 2023 C CA . ALA A 1 247 ? 28.381 -30.662 -29.141 1.00 89.31 247 ALA A CA 1
ATOM 2024 C C . ALA A 1 247 ? 28.347 -30.303 -30.637 1.00 89.31 247 ALA A C 1
ATOM 2026 O O . ALA A 1 247 ? 29.390 -30.054 -31.247 1.00 89.31 247 ALA A O 1
ATOM 2027 N N . LEU A 1 248 ? 27.151 -30.180 -31.222 1.00 90.25 248 LEU A N 1
ATOM 2028 C CA . LEU A 1 248 ? 26.999 -29.789 -32.624 1.00 90.25 248 LEU A CA 1
ATOM 2029 C C . LEU A 1 248 ? 27.486 -28.352 -32.868 1.00 90.25 248 LEU A C 1
ATOM 2031 O O . LEU A 1 248 ? 28.161 -28.075 -33.864 1.00 90.25 248 LEU A O 1
ATOM 2035 N N . TRP A 1 249 ? 27.214 -27.427 -31.942 1.00 92.69 249 TRP A N 1
ATOM 2036 C CA . TRP A 1 249 ? 27.669 -26.042 -32.057 1.00 92.69 249 TRP A CA 1
ATOM 2037 C C . TRP A 1 249 ? 29.193 -25.910 -32.049 1.00 92.69 249 TRP A C 1
ATOM 2039 O O . TRP A 1 249 ? 29.730 -25.101 -32.807 1.00 92.69 249 TRP A O 1
ATOM 2049 N N . GLU A 1 250 ? 29.899 -26.694 -31.233 1.00 88.56 250 GLU A N 1
ATOM 2050 C CA . GLU A 1 250 ? 31.367 -26.716 -31.205 1.00 88.56 250 GLU A CA 1
ATOM 2051 C C . GLU A 1 250 ? 31.969 -27.038 -32.580 1.00 88.56 250 GLU A C 1
ATOM 2053 O O . GLU A 1 250 ? 32.959 -26.429 -32.999 1.00 88.56 250 GLU A O 1
ATOM 2058 N N . MET A 1 251 ? 31.313 -27.918 -33.334 1.00 84.88 251 MET A N 1
ATOM 2059 C CA . MET A 1 251 ? 31.717 -28.262 -34.694 1.00 84.88 251 MET A CA 1
ATOM 2060 C C . MET A 1 251 ? 31.376 -27.141 -35.684 1.00 84.88 251 MET A C 1
ATOM 2062 O O . MET A 1 251 ? 32.246 -26.691 -36.437 1.00 84.88 251 MET A O 1
ATOM 2066 N N . LEU A 1 252 ? 30.145 -26.620 -35.640 1.00 88.88 252 LEU A N 1
ATOM 2067 C CA . LEU A 1 252 ? 29.650 -25.607 -36.582 1.00 88.88 252 LEU A CA 1
ATOM 2068 C C . LEU A 1 252 ? 30.306 -24.223 -36.409 1.00 88.88 252 LEU A C 1
ATOM 2070 O O . LEU A 1 252 ? 30.536 -23.516 -37.393 1.00 88.88 252 LEU A O 1
ATOM 2074 N N . ARG A 1 253 ? 30.644 -23.817 -35.176 1.00 86.06 253 ARG A N 1
ATOM 2075 C CA . ARG A 1 253 ? 31.171 -22.468 -34.874 1.00 86.06 253 ARG A CA 1
ATOM 2076 C C . ARG A 1 253 ? 32.564 -22.199 -35.443 1.00 86.06 253 ARG A C 1
ATOM 2078 O O . ARG A 1 253 ? 32.958 -21.044 -35.582 1.00 86.06 253 ARG A O 1
ATOM 2085 N N . SER A 1 254 ? 33.311 -23.258 -35.747 1.00 73.50 254 SER A N 1
ATOM 2086 C CA . SER A 1 254 ? 34.718 -23.194 -36.154 1.00 73.50 254 SER A CA 1
ATOM 2087 C C . SER A 1 254 ? 34.930 -22.909 -37.650 1.00 73.50 254 SER A C 1
ATOM 2089 O O . SER A 1 254 ? 36.067 -22.904 -38.113 1.00 73.50 254 SER A O 1
ATOM 2091 N N . ASN A 1 255 ? 33.852 -22.676 -38.414 1.00 71.69 255 ASN A N 1
ATOM 2092 C CA . ASN A 1 255 ? 33.858 -22.490 -39.875 1.00 71.69 255 ASN A CA 1
ATOM 2093 C C . ASN A 1 255 ? 34.559 -23.624 -40.657 1.00 71.69 255 ASN A C 1
ATOM 2095 O O . ASN A 1 255 ? 34.916 -23.454 -41.821 1.00 71.69 255 ASN A O 1
ATOM 2099 N N . LYS A 1 256 ? 34.739 -24.801 -40.040 1.00 72.25 256 LYS A N 1
ATOM 2100 C CA . LYS A 1 256 ? 35.368 -25.981 -40.660 1.00 72.25 256 LYS A CA 1
ATOM 2101 C C . LYS A 1 256 ? 34.605 -26.508 -41.879 1.00 72.25 256 LYS A C 1
ATOM 2103 O O . LYS A 1 256 ? 35.181 -27.223 -42.688 1.00 72.25 256 LYS A O 1
ATOM 2108 N N . LEU A 1 257 ? 33.326 -26.152 -42.012 1.00 79.62 257 LEU A N 1
ATOM 2109 C CA . LEU A 1 257 ? 32.465 -26.525 -43.140 1.00 79.62 257 LEU A CA 1
ATOM 2110 C C . LEU A 1 257 ? 32.467 -25.490 -44.277 1.00 79.62 257 LEU A C 1
ATOM 2112 O O . LEU A 1 257 ? 31.691 -25.624 -45.214 1.00 79.62 257 LEU A O 1
ATOM 2116 N N . GLY A 1 258 ? 33.296 -24.443 -44.191 1.00 81.31 258 GLY A N 1
ATOM 2117 C CA . GLY A 1 258 ? 33.393 -23.385 -45.204 1.00 81.31 258 GLY A CA 1
ATOM 2118 C C . GLY A 1 258 ? 32.249 -22.364 -45.190 1.00 81.31 258 GLY A C 1
ATOM 2119 O O . GLY A 1 258 ? 32.364 -21.324 -45.833 1.00 81.31 258 GLY A O 1
ATOM 2120 N N . GLU A 1 259 ? 31.185 -22.617 -44.426 1.00 87.00 259 GLU A N 1
ATOM 2121 C CA . GLU A 1 259 ? 29.999 -21.766 -44.335 1.00 87.00 259 GLU A CA 1
ATOM 2122 C C . GLU A 1 259 ? 29.710 -21.314 -42.899 1.00 87.00 259 GLU A C 1
ATOM 2124 O O . GLU A 1 259 ? 29.907 -22.050 -41.926 1.00 87.00 259 GLU A O 1
ATOM 2129 N N . LYS A 1 260 ? 29.185 -20.089 -42.759 1.00 90.12 260 LYS A N 1
ATOM 2130 C CA . LYS A 1 260 ? 28.905 -19.491 -41.448 1.00 90.12 260 LYS A CA 1
ATOM 2131 C C . LYS A 1 260 ? 27.543 -19.922 -40.913 1.00 90.12 260 LYS A C 1
ATOM 2133 O O . LYS A 1 260 ? 26.505 -19.530 -41.449 1.00 90.12 260 LYS A O 1
ATOM 2138 N N . PHE A 1 261 ? 27.560 -20.586 -39.762 1.00 93.50 261 PHE A N 1
ATOM 2139 C CA . PHE A 1 261 ? 26.359 -20.939 -39.011 1.00 93.50 261 PHE A CA 1
ATOM 2140 C C . PHE A 1 261 ? 26.032 -19.929 -37.908 1.00 93.50 261 PHE A C 1
ATOM 2142 O O . PHE A 1 261 ? 26.903 -19.254 -37.348 1.00 93.50 261 PHE A O 1
ATOM 2149 N N . ARG A 1 262 ? 24.743 -19.827 -37.586 1.00 92.94 262 ARG A N 1
ATOM 2150 C CA . ARG A 1 262 ? 24.208 -19.067 -36.453 1.00 92.94 262 ARG A CA 1
ATOM 2151 C C . ARG A 1 262 ? 23.380 -19.994 -35.583 1.00 92.94 262 ARG A C 1
ATOM 2153 O O . ARG A 1 262 ? 22.602 -20.768 -36.119 1.00 92.94 262 ARG A O 1
ATOM 2160 N N . ARG A 1 263 ? 23.524 -19.867 -34.264 1.00 94.12 263 ARG A N 1
ATOM 2161 C CA . ARG A 1 263 ? 22.769 -20.638 -33.271 1.00 94.12 263 ARG A CA 1
ATOM 2162 C C . ARG A 1 263 ? 21.560 -19.863 -32.745 1.00 94.12 263 ARG A C 1
ATOM 2164 O O . ARG A 1 263 ? 21.691 -18.662 -32.451 1.00 94.12 263 ARG A O 1
ATOM 2171 N N . GLN A 1 264 ? 20.442 -20.560 -32.550 1.00 94.31 264 GLN A N 1
ATOM 2172 C CA . GLN A 1 264 ? 19.186 -20.064 -31.984 1.00 94.31 264 GLN A CA 1
ATOM 2173 C C . GLN A 1 264 ? 18.745 -18.776 -32.693 1.00 94.31 264 GLN A C 1
ATOM 2175 O O . GLN A 1 264 ? 18.628 -17.703 -32.093 1.00 94.31 264 GLN A O 1
ATOM 2180 N N . HIS A 1 265 ? 18.689 -18.838 -34.025 1.00 94.06 265 HIS A N 1
ATOM 2181 C CA . HIS A 1 265 ? 18.471 -17.680 -34.895 1.00 94.06 265 HIS A CA 1
ATOM 2182 C C . HIS A 1 265 ? 16.978 -17.506 -35.181 1.00 94.06 265 HIS A C 1
ATOM 2184 O O . HIS A 1 265 ? 16.239 -18.479 -35.249 1.00 94.06 265 HIS A O 1
ATOM 2190 N N . ILE A 1 266 ? 16.531 -16.259 -35.330 1.00 93.69 266 ILE A N 1
ATOM 2191 C CA . ILE A 1 266 ? 15.117 -15.949 -35.569 1.00 93.69 266 ILE A CA 1
ATOM 2192 C C . ILE A 1 266 ? 14.883 -15.867 -37.078 1.00 93.69 266 ILE A C 1
ATOM 2194 O O . ILE A 1 266 ? 15.512 -15.044 -37.749 1.00 93.69 266 ILE A O 1
ATOM 2198 N N . LEU A 1 267 ? 13.984 -16.707 -37.587 1.00 91.19 267 LEU A N 1
ATOM 2199 C CA . LEU A 1 267 ? 13.471 -16.689 -38.954 1.00 91.19 267 LEU A CA 1
ATOM 2200 C C . LEU A 1 267 ? 11.961 -16.445 -38.892 1.00 91.19 267 LEU A C 1
ATOM 2202 O O . LEU A 1 267 ? 11.222 -17.246 -38.327 1.00 91.19 267 LEU A O 1
ATOM 2206 N N . ASN A 1 268 ? 11.503 -15.325 -39.448 1.00 89.38 268 ASN A N 1
ATOM 2207 C CA . ASN A 1 268 ? 10.131 -14.841 -39.337 1.00 89.38 268 ASN A CA 1
ATOM 2208 C C . ASN A 1 268 ? 9.684 -14.774 -37.861 1.00 89.38 268 ASN A C 1
ATOM 2210 O O . ASN A 1 268 ? 10.243 -14.011 -37.072 1.00 89.38 268 ASN A O 1
ATOM 2214 N N . ASN A 1 269 ? 8.729 -15.608 -37.464 1.00 89.19 269 ASN A N 1
ATOM 2215 C CA . ASN A 1 269 ? 8.218 -15.744 -36.103 1.00 89.19 269 ASN A CA 1
ATOM 2216 C C . ASN A 1 269 ? 8.687 -17.039 -35.403 1.00 89.19 269 ASN A C 1
ATOM 2218 O O . ASN A 1 269 ? 8.068 -17.459 -34.426 1.00 89.19 269 ASN A O 1
ATOM 2222 N N . ILE A 1 270 ? 9.762 -17.670 -35.885 1.00 90.38 270 ILE A N 1
ATOM 2223 C CA . ILE A 1 270 ? 10.265 -18.970 -35.420 1.00 90.38 270 ILE A CA 1
ATOM 2224 C C . ILE A 1 270 ? 11.721 -18.823 -34.959 1.00 90.38 270 ILE A C 1
ATOM 2226 O O . ILE A 1 270 ? 12.515 -18.117 -35.582 1.00 90.38 270 ILE A O 1
ATOM 2230 N N . ILE A 1 271 ? 12.085 -19.494 -33.864 1.00 91.75 271 ILE A N 1
ATOM 2231 C CA . ILE A 1 271 ? 13.484 -19.663 -33.450 1.00 91.75 271 ILE A CA 1
ATOM 2232 C C . ILE A 1 271 ? 13.932 -21.050 -33.910 1.00 91.75 271 ILE A C 1
ATOM 2234 O O . ILE A 1 271 ? 13.265 -22.035 -33.594 1.00 91.75 271 ILE A O 1
ATOM 2238 N N . VAL A 1 272 ? 15.027 -21.097 -34.665 1.00 93.44 272 VAL A N 1
ATOM 2239 C CA . VAL A 1 272 ? 15.630 -22.337 -35.174 1.00 93.44 272 VAL A CA 1
ATOM 2240 C C . VAL A 1 272 ? 16.977 -22.591 -34.505 1.00 93.44 272 VAL A C 1
ATOM 2242 O O . VAL A 1 272 ? 17.733 -21.635 -34.275 1.00 93.44 272 VAL A O 1
ATOM 2245 N N . ASP A 1 273 ? 17.305 -23.854 -34.233 1.00 93.25 273 ASP A N 1
ATOM 2246 C CA . ASP A 1 273 ? 18.502 -24.210 -33.459 1.00 93.25 273 ASP A CA 1
ATOM 2247 C C . ASP A 1 273 ? 19.794 -23.795 -34.156 1.00 93.25 273 ASP A C 1
ATOM 2249 O O . ASP A 1 273 ? 20.632 -23.112 -33.556 1.00 93.25 273 ASP A O 1
ATOM 2253 N N . PHE A 1 274 ? 19.936 -24.111 -35.446 1.00 94.56 274 PHE A N 1
ATOM 2254 C CA . PHE A 1 274 ? 21.042 -23.632 -36.268 1.00 94.56 274 PHE A CA 1
ATOM 2255 C C . PHE A 1 274 ? 20.591 -23.233 -37.669 1.00 94.56 274 PHE A C 1
ATOM 2257 O O . PHE A 1 274 ? 19.725 -23.857 -38.272 1.00 94.56 274 PHE A O 1
ATOM 2264 N N . VAL A 1 275 ? 21.228 -22.202 -38.226 1.00 93.75 275 VAL A N 1
ATOM 2265 C CA . VAL A 1 275 ? 20.994 -21.782 -39.612 1.00 93.75 275 VAL A CA 1
ATOM 2266 C C . VAL A 1 275 ? 22.278 -21.345 -40.305 1.00 93.75 275 VAL A C 1
ATOM 2268 O O . VAL A 1 275 ? 23.081 -20.585 -39.753 1.00 93.75 275 VAL A O 1
ATOM 2271 N N . CYS A 1 276 ? 22.442 -21.780 -41.549 1.00 92.62 276 CYS A N 1
ATOM 2272 C CA . CYS A 1 276 ? 23.374 -21.226 -42.517 1.00 92.62 276 CYS A CA 1
ATOM 2273 C C . CYS A 1 276 ? 22.599 -20.324 -43.483 1.00 92.62 276 CYS A C 1
ATOM 2275 O O . CYS A 1 276 ? 21.916 -20.793 -44.392 1.00 92.62 276 CYS A O 1
ATOM 2277 N N . LEU A 1 277 ? 22.695 -19.008 -43.276 1.00 90.38 277 LEU A N 1
ATOM 2278 C CA . LEU A 1 277 ? 21.945 -18.042 -44.084 1.00 90.38 277 LEU A CA 1
ATOM 2279 C C . LEU A 1 277 ? 22.443 -17.964 -45.531 1.00 90.38 277 LEU A C 1
ATOM 2281 O O . LEU A 1 277 ? 21.656 -17.637 -46.398 1.00 90.38 277 LEU A O 1
ATOM 2285 N N . SER A 1 278 ? 23.718 -18.247 -45.811 1.00 88.06 278 SER A N 1
ATOM 2286 C CA . SER A 1 278 ? 24.277 -18.215 -47.176 1.00 88.06 278 SER A CA 1
ATOM 2287 C C . SER A 1 278 ? 23.815 -19.373 -48.059 1.00 88.06 278 SER A C 1
ATOM 2289 O O . SER A 1 278 ? 23.960 -19.289 -49.275 1.00 88.06 278 SER A O 1
ATOM 2291 N N . LYS A 1 279 ? 23.280 -20.440 -47.459 1.00 90.25 279 LYS A N 1
ATOM 2292 C CA . LYS A 1 279 ? 22.831 -21.661 -48.140 1.00 90.25 279 LYS A CA 1
ATOM 2293 C C . LYS A 1 279 ? 21.373 -21.999 -47.851 1.00 90.25 279 LYS A C 1
ATOM 2295 O O . LYS A 1 279 ? 20.964 -23.122 -48.106 1.00 90.25 279 LYS A O 1
ATOM 2300 N N . SER A 1 280 ? 20.630 -21.074 -47.240 1.00 91.44 280 SER A N 1
ATOM 2301 C CA . SER A 1 280 ? 19.242 -21.281 -46.815 1.00 91.44 280 SER A CA 1
ATOM 2302 C C . SER A 1 280 ? 19.026 -22.639 -46.130 1.00 91.44 280 SER A C 1
ATOM 2304 O O . SER A 1 280 ? 18.093 -23.368 -46.448 1.00 91.44 280 SER A O 1
ATOM 2306 N N . LEU A 1 281 ? 19.914 -23.014 -45.204 1.00 93.31 281 LEU A N 1
ATOM 2307 C CA . LEU A 1 281 ? 19.878 -24.323 -44.548 1.00 93.31 281 LEU A CA 1
ATOM 2308 C C . LEU A 1 281 ? 19.612 -24.167 -43.053 1.00 93.31 281 LEU A C 1
ATOM 2310 O O . LEU A 1 281 ? 20.371 -23.484 -42.365 1.00 93.31 281 LEU A O 1
ATOM 2314 N N . VAL A 1 282 ? 18.570 -24.824 -42.555 1.00 94.12 282 VAL A N 1
ATOM 2315 C CA . VAL A 1 282 ? 18.215 -24.919 -41.136 1.00 94.12 282 VAL A CA 1
ATOM 2316 C C . VAL A 1 282 ? 18.514 -26.325 -40.627 1.00 94.12 282 VAL A C 1
ATOM 2318 O O . VAL A 1 282 ? 18.258 -27.309 -41.319 1.00 94.12 282 VAL A O 1
ATOM 2321 N N . ILE A 1 283 ? 19.046 -26.411 -39.410 1.00 93.19 283 ILE A N 1
ATOM 2322 C CA . ILE A 1 283 ? 19.256 -27.665 -38.687 1.00 93.19 283 ILE A CA 1
ATOM 2323 C C . ILE A 1 283 ? 18.534 -27.543 -37.346 1.00 93.19 283 ILE A C 1
ATOM 2325 O O . ILE A 1 283 ? 18.824 -26.618 -36.586 1.00 93.19 283 ILE A O 1
ATOM 2329 N N . GLU A 1 284 ? 17.614 -28.461 -37.079 1.00 91.69 284 GLU A N 1
ATOM 2330 C CA . GLU A 1 284 ? 16.881 -28.594 -35.815 1.00 91.69 284 GLU A CA 1
ATOM 2331 C C . GLU A 1 284 ? 17.381 -29.848 -35.088 1.00 91.69 284 GLU A C 1
ATOM 2333 O O . GLU A 1 284 ? 17.545 -30.906 -35.708 1.00 91.69 284 GLU A O 1
ATOM 2338 N N . VAL A 1 285 ? 17.666 -29.713 -33.794 1.00 88.62 285 VAL A N 1
ATOM 2339 C CA . VAL A 1 285 ? 18.138 -30.794 -32.929 1.00 88.62 285 VAL A CA 1
ATOM 2340 C C . VAL A 1 285 ? 16.975 -31.233 -32.046 1.00 88.62 285 VAL A C 1
ATOM 2342 O O . VAL A 1 285 ? 16.692 -30.640 -31.006 1.00 88.62 285 VAL A O 1
ATOM 2345 N N . ASP A 1 286 ? 16.284 -32.287 -32.470 1.00 78.88 286 ASP A N 1
ATOM 2346 C CA . ASP A 1 286 ? 15.084 -32.755 -31.789 1.00 78.88 286 ASP A CA 1
ATOM 2347 C C . ASP A 1 286 ? 15.423 -33.699 -30.627 1.00 78.88 286 ASP A C 1
ATOM 2349 O O . ASP A 1 286 ? 16.194 -34.662 -30.744 1.00 78.88 286 ASP A O 1
ATOM 2353 N N . GLY A 1 287 ? 14.760 -33.474 -29.495 1.00 63.03 287 GLY A N 1
ATOM 2354 C CA . GLY A 1 287 ? 14.802 -34.345 -28.324 1.00 63.03 287 GLY A CA 1
ATOM 2355 C C . GLY A 1 287 ? 13.935 -35.590 -28.475 1.00 63.03 287 GLY A C 1
ATOM 2356 O O . GLY A 1 287 ? 13.053 -35.796 -27.655 1.00 63.03 287 GLY A O 1
ATOM 2357 N N . GLY A 1 288 ? 14.178 -36.398 -29.510 1.00 54.81 288 GLY A N 1
ATOM 2358 C CA . GLY A 1 288 ? 13.455 -37.642 -29.779 1.00 54.81 288 GLY A CA 1
ATOM 2359 C C . GLY A 1 288 ? 11.986 -37.422 -30.165 1.00 54.81 288 GLY A C 1
ATOM 2360 O O . GLY A 1 288 ? 11.250 -36.669 -29.534 1.00 54.81 288 GLY A O 1
ATOM 2361 N N . TYR A 1 289 ? 11.522 -38.106 -31.210 1.00 50.62 289 TYR A N 1
ATOM 2362 C CA . TYR A 1 289 ? 10.113 -38.088 -31.601 1.00 50.62 289 TYR A CA 1
ATOM 2363 C C . TYR A 1 289 ? 9.258 -38.699 -30.482 1.00 50.62 289 TYR A C 1
ATOM 2365 O O . TYR A 1 289 ? 9.043 -39.909 -30.417 1.00 50.62 289 TYR A O 1
ATOM 2373 N N . HIS A 1 290 ? 8.758 -37.880 -29.561 1.00 52.41 290 HIS A N 1
ATOM 2374 C CA . HIS A 1 290 ? 7.664 -38.308 -28.709 1.00 52.41 290 HIS A CA 1
ATOM 2375 C C . HIS A 1 290 ? 6.452 -38.524 -29.622 1.00 52.41 290 HIS A C 1
ATOM 2377 O O . HIS A 1 290 ? 5.987 -37.576 -30.244 1.00 52.41 290 HIS A O 1
ATOM 2383 N N . ASN A 1 291 ? 5.959 -39.767 -29.702 1.00 54.94 291 ASN A N 1
ATOM 2384 C CA . ASN A 1 291 ? 4.815 -40.234 -30.510 1.00 54.94 291 ASN A CA 1
ATOM 2385 C C . ASN A 1 291 ? 3.462 -39.594 -30.110 1.00 54.94 291 ASN A C 1
ATOM 2387 O O . ASN A 1 291 ? 2.457 -40.283 -29.937 1.00 54.94 291 ASN A O 1
ATOM 2391 N N . LYS A 1 292 ? 3.423 -38.278 -29.897 1.00 65.25 292 LYS A N 1
ATOM 2392 C CA . LYS A 1 292 ? 2.212 -37.496 -29.678 1.00 65.25 292 LYS A CA 1
ATOM 2393 C C . LYS A 1 292 ? 1.857 -36.803 -30.999 1.00 65.25 292 LYS A C 1
ATOM 2395 O O . LYS A 1 292 ? 2.635 -35.954 -31.436 1.00 65.25 292 LYS A O 1
ATOM 2400 N N . PRO A 1 293 ? 0.705 -37.122 -31.614 1.00 70.12 293 PRO A N 1
ATOM 2401 C CA . PRO A 1 293 ? 0.297 -36.569 -32.910 1.00 70.12 293 PRO A CA 1
ATOM 2402 C C . PRO A 1 293 ? 0.340 -35.034 -32.973 1.00 70.12 293 PRO A C 1
ATOM 2404 O O . PRO A 1 293 ? 0.798 -34.468 -33.957 1.00 70.12 293 PRO A O 1
ATOM 2407 N N . GLU A 1 294 ? -0.037 -34.363 -31.881 1.00 70.75 294 GLU A N 1
ATOM 2408 C CA . GLU A 1 294 ? -0.061 -32.896 -31.769 1.00 70.75 294 GLU A CA 1
ATOM 2409 C C . GLU A 1 294 ? 1.329 -32.247 -31.916 1.00 70.75 294 GLU A C 1
ATOM 2411 O O . GLU A 1 294 ? 1.455 -31.168 -32.493 1.00 70.75 294 GLU A O 1
ATOM 2416 N N . ILE A 1 295 ? 2.385 -32.903 -31.416 1.00 68.12 295 ILE A N 1
ATOM 2417 C CA . ILE A 1 295 ? 3.767 -32.406 -31.535 1.00 68.12 295 ILE A CA 1
ATOM 2418 C C . ILE A 1 295 ? 4.236 -32.554 -32.985 1.00 68.12 295 ILE A C 1
ATOM 2420 O O . ILE A 1 295 ? 4.811 -31.628 -33.551 1.00 68.12 295 ILE A O 1
ATOM 2424 N N . GLN A 1 296 ? 3.904 -33.683 -33.617 1.00 69.56 296 GLN A N 1
ATOM 2425 C CA . GLN A 1 296 ? 4.270 -33.970 -35.001 1.00 69.56 296 GLN A CA 1
ATOM 2426 C C . GLN A 1 296 ? 3.578 -33.030 -36.003 1.00 69.56 296 GLN A C 1
ATOM 2428 O O . GLN A 1 296 ? 4.200 -32.587 -36.968 1.00 69.56 296 GLN A O 1
ATOM 2433 N N . GLU A 1 297 ? 2.310 -32.679 -35.772 1.00 74.75 297 GLU A N 1
ATOM 2434 C CA . GLU A 1 297 ? 1.589 -31.694 -36.588 1.00 74.75 297 GLU A CA 1
ATOM 2435 C C . GLU A 1 297 ? 2.211 -30.294 -36.491 1.00 74.75 297 GLU A C 1
ATOM 2437 O O . GLU A 1 297 ? 2.405 -29.631 -37.515 1.00 74.75 297 GLU A O 1
ATOM 2442 N N . LEU A 1 298 ? 2.586 -29.861 -35.283 1.00 73.69 298 LEU A N 1
ATOM 2443 C CA . LEU A 1 298 ? 3.240 -28.569 -35.064 1.00 73.69 298 LEU A CA 1
ATOM 2444 C C . LEU A 1 298 ? 4.626 -28.508 -35.724 1.00 73.69 298 LEU A C 1
ATOM 2446 O O . LEU A 1 298 ? 4.985 -27.503 -36.340 1.00 73.69 298 LEU A O 1
ATOM 2450 N N . ASP A 1 299 ? 5.388 -29.595 -35.637 1.00 75.62 299 ASP A N 1
ATOM 2451 C CA . ASP A 1 299 ? 6.704 -29.734 -36.256 1.00 75.62 299 ASP A CA 1
ATOM 2452 C C . ASP A 1 299 ? 6.656 -29.711 -37.786 1.00 75.62 299 ASP A C 1
ATOM 2454 O O . ASP A 1 299 ? 7.495 -29.076 -38.441 1.00 75.62 299 ASP A O 1
ATOM 2458 N N . ASN A 1 300 ? 5.641 -30.349 -38.368 1.00 81.25 300 ASN A N 1
ATOM 2459 C CA . ASN A 1 300 ? 5.386 -30.298 -39.803 1.00 81.25 300 ASN A CA 1
ATOM 2460 C C . ASN A 1 300 ? 4.997 -28.883 -40.244 1.00 81.25 300 ASN A C 1
ATOM 2462 O O . ASN A 1 300 ? 5.515 -28.391 -41.246 1.00 81.25 300 ASN A O 1
ATOM 2466 N N . LEU A 1 301 ? 4.154 -28.190 -39.470 1.00 84.50 301 LEU A N 1
ATOM 2467 C CA . LEU A 1 301 ? 3.786 -26.802 -39.748 1.00 84.50 301 LEU A CA 1
ATOM 2468 C C . LEU A 1 301 ? 5.008 -25.870 -39.686 1.00 84.50 301 LEU A C 1
ATOM 2470 O O . LEU A 1 301 ? 5.210 -25.067 -40.597 1.00 84.50 301 LEU A O 1
ATOM 2474 N N . LYS A 1 302 ? 5.860 -26.019 -38.660 1.00 86.38 302 LYS A N 1
ATOM 2475 C CA . LYS A 1 302 ? 7.130 -25.283 -38.523 1.00 86.38 302 LYS A CA 1
ATOM 2476 C C . LYS A 1 302 ? 8.026 -25.513 -39.745 1.00 86.38 302 LYS A C 1
ATOM 2478 O O . LYS A 1 302 ? 8.547 -24.558 -40.314 1.00 86.38 302 LYS A O 1
ATOM 2483 N N . THR A 1 303 ? 8.159 -26.764 -40.180 1.00 86.75 303 THR A N 1
ATOM 2484 C CA . THR A 1 303 ? 8.979 -27.144 -41.341 1.00 86.75 303 THR A CA 1
ATOM 2485 C C . THR A 1 303 ? 8.425 -26.565 -42.646 1.00 86.75 303 THR A C 1
ATOM 2487 O O . THR A 1 303 ? 9.185 -26.024 -43.444 1.00 86.75 303 THR A O 1
ATOM 2490 N N . ASN A 1 304 ? 7.104 -26.604 -42.845 1.00 87.56 304 ASN A N 1
ATOM 2491 C CA . ASN A 1 304 ? 6.453 -26.042 -44.030 1.00 87.56 304 ASN A CA 1
ATOM 2492 C C . ASN A 1 304 ? 6.660 -24.529 -44.135 1.00 87.56 304 ASN A C 1
ATOM 2494 O O . ASN A 1 304 ? 7.041 -24.049 -45.197 1.00 87.56 304 ASN A O 1
ATOM 2498 N N . ILE A 1 305 ? 6.508 -23.794 -43.028 1.00 87.06 305 ILE A N 1
ATOM 2499 C CA . ILE A 1 305 ? 6.763 -22.347 -43.000 1.00 87.06 305 ILE A CA 1
ATOM 2500 C C . ILE A 1 305 ? 8.225 -22.048 -43.358 1.00 87.06 305 ILE A C 1
ATOM 2502 O O . ILE A 1 305 ? 8.502 -21.132 -44.127 1.00 87.06 305 ILE A O 1
ATOM 2506 N N . LEU A 1 306 ? 9.180 -22.819 -42.830 1.00 89.88 306 LEU A N 1
ATOM 2507 C CA . LEU A 1 306 ? 10.598 -22.638 -43.156 1.00 89.88 306 LEU A CA 1
ATOM 2508 C C . LEU A 1 306 ? 10.891 -22.926 -44.638 1.00 89.88 306 LEU A C 1
ATOM 2510 O O . LEU A 1 306 ? 11.618 -22.156 -45.265 1.00 89.88 306 LEU A O 1
ATOM 2514 N N . ASN A 1 307 ? 10.277 -23.965 -45.209 1.00 89.12 307 ASN A N 1
ATOM 2515 C CA . ASN A 1 307 ? 10.382 -24.276 -46.636 1.00 89.12 307 ASN A CA 1
ATOM 2516 C C . ASN A 1 307 ? 9.768 -23.171 -47.515 1.00 89.12 307 ASN A C 1
ATOM 2518 O O . ASN A 1 307 ? 10.376 -22.789 -48.511 1.00 89.12 307 ASN A O 1
ATOM 2522 N N . GLU A 1 308 ? 8.609 -22.614 -47.143 1.00 87.00 308 GLU A N 1
ATOM 2523 C CA . GLU A 1 308 ? 7.987 -21.470 -47.837 1.00 87.00 308 GLU A CA 1
ATOM 2524 C C . GLU A 1 308 ? 8.865 -20.212 -47.789 1.00 87.00 308 GLU A C 1
ATOM 2526 O O . GLU A 1 308 ? 8.891 -19.427 -48.735 1.00 87.00 308 GLU A O 1
ATOM 2531 N N . LEU A 1 309 ? 9.639 -20.043 -46.713 1.00 85.88 309 LEU A N 1
ATOM 2532 C CA . LEU A 1 309 ? 10.660 -18.999 -46.587 1.00 85.88 309 LEU A CA 1
ATOM 2533 C C . LEU A 1 309 ? 11.949 -19.311 -47.375 1.00 85.88 309 LEU A C 1
ATOM 2535 O O . LEU A 1 309 ? 12.905 -18.536 -47.305 1.00 85.88 309 LEU A O 1
ATOM 2539 N N . GLY A 1 310 ? 11.988 -20.428 -48.107 1.00 87.62 310 GLY A N 1
ATOM 2540 C CA . GLY A 1 310 ? 13.106 -20.853 -48.947 1.00 87.62 310 GLY A CA 1
ATOM 2541 C C . GLY A 1 310 ? 14.205 -21.616 -48.209 1.00 87.62 310 GLY A C 1
ATOM 2542 O O . GLY A 1 310 ? 15.280 -21.807 -48.777 1.00 87.62 310 GLY A O 1
ATOM 2543 N N . TYR A 1 311 ? 13.976 -22.040 -46.961 1.00 90.31 311 TYR A N 1
ATOM 2544 C CA . TYR A 1 311 ? 14.960 -22.792 -46.185 1.00 90.31 311 TYR A CA 1
ATOM 2545 C C . TYR A 1 311 ? 14.754 -24.295 -46.307 1.00 90.31 311 TYR A C 1
ATOM 2547 O O . TYR A 1 311 ? 13.677 -24.804 -46.028 1.00 90.31 311 TYR A O 1
ATOM 2555 N N . LYS A 1 312 ? 15.826 -25.027 -46.607 1.00 91.44 312 LYS A N 1
ATOM 2556 C CA . LYS A 1 312 ? 15.866 -26.480 -46.449 1.00 91.44 312 LYS A CA 1
ATOM 2557 C C . LYS A 1 312 ? 16.060 -26.819 -44.973 1.00 91.44 312 LYS A C 1
ATOM 2559 O O . LYS A 1 312 ? 16.984 -26.305 -44.346 1.00 91.44 312 LYS A O 1
ATOM 2564 N N . VAL A 1 313 ? 15.226 -27.698 -44.425 1.00 90.56 313 VAL A N 1
ATOM 2565 C CA . VAL A 1 313 ? 15.296 -28.113 -43.014 1.00 90.56 313 VAL A CA 1
ATOM 2566 C C . VAL A 1 313 ? 15.867 -29.526 -42.899 1.00 90.56 313 VAL A C 1
ATOM 2568 O O . VAL A 1 313 ? 15.397 -30.447 -43.565 1.00 90.56 313 VAL A O 1
ATOM 2571 N N . ILE A 1 314 ? 16.869 -29.701 -42.039 1.00 90.88 314 ILE A N 1
ATOM 2572 C CA . ILE A 1 314 ? 17.375 -31.004 -41.591 1.00 90.88 314 ILE A CA 1
ATOM 2573 C C . ILE A 1 314 ? 17.021 -31.162 -40.120 1.00 90.88 314 ILE A C 1
ATOM 2575 O O . ILE A 1 314 ? 17.273 -30.259 -39.326 1.00 90.88 314 ILE A O 1
ATOM 2579 N N . ARG A 1 315 ? 16.488 -32.325 -39.755 1.00 88.56 315 ARG A N 1
ATOM 2580 C CA . ARG A 1 315 ? 16.289 -32.719 -38.360 1.00 88.56 315 ARG A CA 1
ATOM 2581 C C . ARG A 1 315 ? 17.310 -33.781 -37.994 1.00 88.56 315 ARG A C 1
ATOM 2583 O O . ARG A 1 315 ? 17.509 -34.723 -38.760 1.00 88.56 315 ARG A O 1
ATOM 2590 N N . VAL A 1 316 ? 17.957 -33.602 -36.852 1.00 89.06 316 VAL A N 1
ATOM 2591 C CA . VAL A 1 316 ? 18.868 -34.579 -36.249 1.00 89.06 316 VAL A CA 1
ATOM 2592 C C . VAL A 1 316 ? 18.428 -34.821 -34.820 1.00 89.06 316 VAL A C 1
ATOM 2594 O O . VAL A 1 316 ? 18.025 -33.893 -34.124 1.00 89.06 316 VAL A O 1
ATOM 2597 N N . THR A 1 317 ? 18.473 -36.064 -34.372 1.00 87.81 317 THR A N 1
ATOM 2598 C CA . THR A 1 317 ? 18.088 -36.392 -32.998 1.00 87.81 317 THR A CA 1
ATOM 2599 C C . THR A 1 317 ? 19.250 -36.178 -32.032 1.00 87.81 317 THR A C 1
ATOM 2601 O O . THR A 1 317 ? 20.420 -36.284 -32.411 1.00 87.81 317 THR A O 1
ATOM 2604 N N . ASN A 1 318 ? 18.938 -35.922 -30.759 1.00 86.50 318 ASN A N 1
ATOM 2605 C CA . ASN A 1 318 ? 19.950 -35.860 -29.698 1.00 86.50 318 ASN A CA 1
ATOM 2606 C C . ASN A 1 318 ? 20.861 -37.100 -29.690 1.00 86.50 318 ASN A C 1
ATOM 2608 O O . ASN A 1 318 ? 22.080 -36.964 -29.598 1.00 86.50 318 ASN A O 1
ATOM 2612 N N . ASP A 1 319 ? 20.276 -38.291 -29.834 1.00 85.50 319 ASP A N 1
ATOM 2613 C CA . ASP A 1 319 ? 21.017 -39.552 -29.800 1.00 85.50 319 ASP A CA 1
ATOM 2614 C C . ASP A 1 319 ? 21.961 -39.689 -31.001 1.00 85.50 319 ASP A C 1
ATOM 2616 O O . ASP A 1 319 ? 23.108 -40.091 -30.830 1.00 85.50 319 ASP A O 1
ATOM 2620 N N . GLU A 1 320 ? 21.538 -39.292 -32.206 1.00 86.50 320 GLU A N 1
ATOM 2621 C CA . GLU A 1 320 ? 22.399 -39.304 -33.399 1.00 86.50 320 GLU A CA 1
ATOM 2622 C C . GLU A 1 320 ? 23.587 -38.351 -33.260 1.00 86.50 320 GLU A C 1
ATOM 2624 O O . GLU A 1 320 ? 24.715 -38.712 -33.605 1.00 86.50 320 GLU A O 1
ATOM 2629 N N . VAL A 1 321 ? 23.356 -37.147 -32.726 1.00 87.62 321 VAL A N 1
ATOM 2630 C CA . VAL A 1 321 ? 24.418 -36.152 -32.526 1.00 87.62 321 VAL A CA 1
ATOM 2631 C C . VAL A 1 321 ? 25.449 -36.650 -31.516 1.00 87.62 321 VAL A C 1
ATOM 2633 O O . VAL A 1 321 ? 26.647 -36.480 -31.746 1.00 87.62 321 VAL A O 1
ATOM 2636 N N . LEU A 1 322 ? 25.005 -37.276 -30.422 1.00 86.94 322 LEU A N 1
ATOM 2637 C CA . LEU A 1 322 ? 25.884 -37.759 -29.356 1.00 86.94 322 LEU A CA 1
ATOM 2638 C C . LEU A 1 322 ? 26.577 -39.083 -29.715 1.00 86.94 322 LEU A C 1
ATOM 2640 O O . LEU A 1 322 ? 27.723 -39.291 -29.321 1.00 86.94 322 LEU A O 1
ATOM 2644 N N . ALA A 1 323 ? 25.917 -39.967 -30.470 1.00 86.94 323 ALA A N 1
ATOM 2645 C CA . ALA A 1 323 ? 26.454 -41.278 -30.836 1.00 86.94 323 ALA A CA 1
ATOM 2646 C C . ALA A 1 323 ? 27.345 -41.252 -32.089 1.00 86.94 323 ALA A C 1
ATOM 2648 O O . ALA A 1 323 ? 28.292 -42.033 -32.175 1.00 86.94 323 ALA A O 1
ATOM 2649 N N . ASN A 1 324 ? 27.055 -40.391 -33.073 1.00 87.44 324 ASN A N 1
ATOM 2650 C CA . ASN A 1 324 ? 27.803 -40.318 -34.332 1.00 87.44 324 ASN A CA 1
ATOM 2651 C C . ASN A 1 324 ? 27.866 -38.887 -34.894 1.00 87.44 324 ASN A C 1
ATOM 2653 O O . ASN A 1 324 ? 27.342 -38.581 -35.971 1.00 87.44 324 ASN A O 1
ATOM 2657 N N . THR A 1 325 ? 28.554 -38.004 -34.172 1.00 82.88 325 THR A N 1
ATOM 2658 C CA . THR A 1 325 ? 28.707 -36.598 -34.568 1.00 82.88 325 THR A CA 1
ATOM 2659 C C . THR A 1 325 ? 29.338 -36.437 -35.959 1.00 82.88 325 THR A C 1
ATOM 2661 O O . THR A 1 325 ? 28.915 -35.571 -36.724 1.00 82.88 325 THR A O 1
ATOM 2664 N N . ASP A 1 326 ? 30.307 -37.280 -36.331 1.00 84.25 326 ASP A N 1
ATOM 2665 C CA . ASP A 1 326 ? 30.969 -37.206 -37.642 1.00 84.25 326 ASP A CA 1
ATOM 2666 C C . ASP A 1 326 ? 30.011 -37.539 -38.800 1.00 84.25 326 ASP A C 1
ATOM 2668 O O . ASP A 1 326 ? 29.996 -36.835 -39.813 1.00 84.25 326 ASP A O 1
ATOM 2672 N N . GLY A 1 327 ? 29.143 -38.545 -38.639 1.00 86.44 327 GLY A N 1
ATOM 2673 C CA . GLY A 1 327 ? 28.114 -38.877 -39.632 1.00 86.44 327 GLY A CA 1
ATOM 2674 C C . GLY A 1 327 ? 27.066 -37.770 -39.808 1.00 86.44 327 GLY A C 1
ATOM 2675 O O . GLY A 1 327 ? 26.648 -37.469 -40.932 1.00 86.44 327 GLY A O 1
ATOM 2676 N N . VAL A 1 328 ? 26.690 -37.102 -38.713 1.00 88.25 328 VAL A N 1
ATOM 2677 C CA . VAL A 1 328 ? 25.811 -35.921 -38.757 1.00 88.25 328 VAL A CA 1
ATOM 2678 C C . VAL A 1 328 ? 26.472 -34.783 -39.541 1.00 88.25 328 VAL A C 1
ATOM 2680 O O . VAL A 1 328 ? 25.829 -34.140 -40.373 1.00 88.25 328 VAL A O 1
ATOM 2683 N N . ILE A 1 329 ? 27.773 -34.562 -39.347 1.00 88.00 329 ILE A N 1
ATOM 2684 C CA . ILE A 1 329 ? 28.522 -33.536 -40.080 1.00 88.00 329 ILE A CA 1
ATOM 2685 C C . ILE A 1 329 ? 28.590 -33.832 -41.582 1.00 88.00 329 ILE A C 1
ATOM 2687 O O . ILE A 1 329 ? 28.385 -32.916 -42.380 1.00 88.00 329 ILE A O 1
ATOM 2691 N N . GLU A 1 330 ? 28.833 -35.078 -41.990 1.00 87.00 330 GLU A N 1
ATOM 2692 C CA . GLU A 1 330 ? 28.811 -35.450 -43.413 1.00 87.00 330 GLU A CA 1
ATOM 2693 C C . GLU A 1 330 ? 27.427 -35.236 -44.040 1.00 87.00 330 GLU A C 1
ATOM 2695 O O . GLU A 1 330 ? 27.317 -34.716 -45.153 1.00 87.00 330 GLU A O 1
ATOM 2700 N N . THR A 1 331 ? 26.359 -35.514 -43.289 1.00 88.88 331 THR A N 1
ATOM 2701 C CA . THR A 1 331 ? 24.981 -35.229 -43.717 1.00 88.88 331 THR A CA 1
ATOM 2702 C C . THR A 1 331 ? 24.763 -33.728 -43.939 1.00 88.88 331 THR A C 1
ATOM 2704 O O . THR A 1 331 ? 24.232 -33.313 -44.973 1.00 88.88 331 THR A O 1
ATOM 2707 N N . ILE A 1 332 ? 25.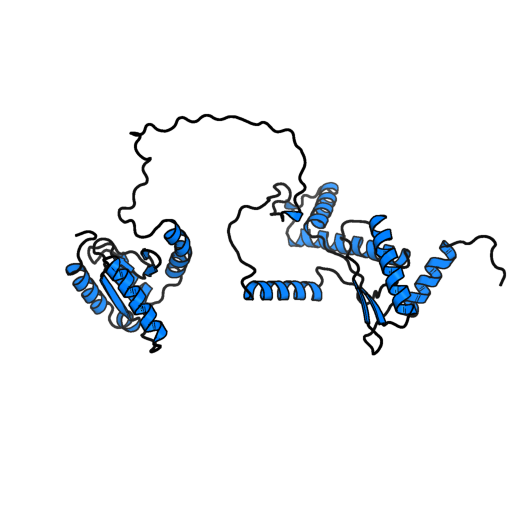238 -32.890 -43.011 1.00 90.25 332 ILE A N 1
ATOM 2708 C CA . ILE A 1 332 ? 25.161 -31.426 -43.125 1.00 90.25 332 ILE A CA 1
ATOM 2709 C C . ILE A 1 332 ? 25.973 -30.929 -44.330 1.00 90.25 332 ILE A C 1
ATOM 2711 O O . ILE A 1 332 ? 25.478 -30.100 -45.094 1.00 90.25 332 ILE A O 1
ATOM 2715 N N . LYS A 1 333 ? 27.187 -31.450 -44.559 1.00 88.25 333 LYS A N 1
ATOM 2716 C CA . LYS A 1 333 ? 28.005 -31.108 -45.741 1.00 88.25 333 LYS A CA 1
ATOM 2717 C C . LYS A 1 333 ? 27.295 -31.457 -47.046 1.00 88.25 333 LYS A C 1
ATOM 2719 O O . LYS A 1 333 ? 27.228 -30.619 -47.945 1.00 88.25 333 LYS A O 1
ATOM 2724 N N . GLY A 1 334 ? 26.732 -32.662 -47.137 1.00 86.62 334 GLY A N 1
ATOM 2725 C CA . GLY A 1 334 ? 25.964 -33.094 -48.303 1.00 86.62 334 GLY A CA 1
ATOM 2726 C C . GLY A 1 334 ? 24.761 -32.189 -48.569 1.00 86.62 334 GLY A C 1
ATOM 2727 O O . GLY A 1 334 ? 24.451 -31.870 -49.718 1.00 86.62 334 GLY A O 1
ATOM 2728 N N . ALA A 1 335 ? 24.100 -31.704 -47.520 1.00 87.62 335 ALA A N 1
ATOM 2729 C CA . ALA A 1 335 ? 23.002 -30.765 -47.673 1.00 87.62 335 ALA A CA 1
ATOM 2730 C C . ALA A 1 335 ? 23.454 -29.357 -48.081 1.00 87.62 335 ALA A C 1
ATOM 2732 O O . ALA A 1 335 ? 22.784 -28.749 -48.913 1.00 87.62 335 ALA A O 1
ATOM 2733 N N . LEU A 1 336 ? 24.583 -28.857 -47.569 1.00 87.00 336 LEU A N 1
ATOM 2734 C CA . LEU A 1 336 ? 25.152 -27.560 -47.965 1.00 87.00 336 LEU A CA 1
ATOM 2735 C C . LEU A 1 336 ? 25.499 -27.503 -49.461 1.00 87.00 336 LEU A C 1
ATOM 2737 O O . LEU A 1 336 ? 25.318 -26.460 -50.085 1.00 87.00 336 LEU A O 1
ATOM 2741 N N . LEU A 1 337 ? 25.965 -28.616 -50.040 1.00 83.75 337 LEU A N 1
ATOM 2742 C CA . LEU A 1 337 ? 26.249 -28.724 -51.478 1.00 83.75 337 LEU A CA 1
ATOM 2743 C C . LEU A 1 337 ? 24.980 -28.655 -52.339 1.00 83.75 337 LEU A C 1
ATOM 2745 O O . LEU A 1 337 ? 25.022 -28.149 -53.454 1.00 83.75 337 LEU A O 1
ATOM 2749 N N . ASN A 1 338 ? 23.860 -29.145 -51.807 1.00 77.06 338 ASN A N 1
ATOM 2750 C CA . ASN A 1 338 ? 22.588 -29.278 -52.516 1.00 77.06 338 ASN A CA 1
ATOM 2751 C C . ASN A 1 338 ? 21.569 -28.179 -52.168 1.00 77.06 338 ASN A C 1
ATOM 2753 O O . ASN A 1 338 ? 20.399 -28.314 -52.524 1.00 77.06 338 ASN A O 1
ATOM 2757 N N . SER A 1 339 ? 21.965 -27.146 -51.418 1.00 74.69 339 SER A N 1
ATOM 2758 C CA . SER A 1 339 ? 21.064 -26.054 -51.029 1.00 74.69 339 SER A CA 1
ATOM 2759 C C . SER A 1 339 ? 21.406 -24.779 -51.811 1.00 74.69 339 SER A C 1
ATOM 2761 O O . SER A 1 339 ? 22.580 -24.384 -51.828 1.00 74.69 339 SER A O 1
ATOM 2763 N N . PRO A 1 340 ? 20.424 -24.144 -52.476 1.00 63.53 340 PRO A N 1
ATOM 2764 C CA . PRO A 1 340 ? 20.663 -22.940 -53.261 1.00 63.53 340 PRO A CA 1
ATOM 2765 C C . PRO A 1 340 ? 20.988 -21.735 -52.359 1.00 63.53 340 PRO A C 1
ATOM 2767 O O . PRO A 1 340 ? 20.593 -21.702 -51.187 1.00 63.53 340 PRO A O 1
ATOM 2770 N N . PRO A 1 341 ? 21.728 -20.734 -52.868 1.00 63.75 341 PRO A N 1
ATOM 2771 C CA . PRO A 1 341 ? 21.877 -19.459 -52.179 1.00 63.75 341 PRO A CA 1
ATOM 2772 C C . PRO A 1 341 ? 20.519 -18.730 -52.072 1.00 63.75 341 PRO A C 1
ATOM 2774 O O . PRO A 1 341 ? 19.630 -18.956 -52.892 1.00 63.75 341 PRO A O 1
ATOM 2777 N N . PRO A 1 342 ? 20.318 -17.846 -51.078 1.00 63.50 342 PRO A N 1
ATOM 2778 C CA . PRO A 1 342 ? 19.057 -17.124 -50.931 1.00 63.50 342 PRO A CA 1
ATOM 2779 C C . PRO A 1 342 ? 18.774 -16.227 -52.141 1.00 63.50 342 PRO A C 1
ATOM 2781 O O . PRO A 1 342 ? 19.552 -15.309 -52.408 1.00 63.50 342 PRO A O 1
ATOM 2784 N N . GLY A 1 343 ? 17.629 -16.436 -52.798 1.00 57.41 343 GLY A N 1
ATOM 2785 C CA . GLY A 1 343 ? 17.112 -15.542 -53.840 1.00 57.41 343 GLY A CA 1
ATOM 2786 C C . GLY A 1 343 ? 17.464 -15.897 -55.290 1.00 57.41 343 GLY A C 1
ATOM 2787 O O . GLY A 1 343 ? 17.374 -15.003 -56.129 1.00 57.41 343 GLY A O 1
ATOM 2788 N N . GLU A 1 344 ? 17.846 -17.146 -55.579 1.00 40.12 344 GLU A N 1
ATOM 2789 C CA . GLU A 1 344 ? 17.811 -17.718 -56.942 1.00 40.12 344 GLU A CA 1
ATOM 2790 C C . GLU A 1 344 ? 16.492 -18.437 -57.239 1.00 40.12 344 GLU A C 1
ATOM 2792 O O . GLU A 1 344 ? 15.975 -19.127 -56.326 1.00 40.12 344 GLU A O 1
#

pLDDT: mean 88.91, std 10.42, range [40.12, 98.62]